Protein AF-A0A0G0K0X3-F1 (afdb_monomer)

Secondary structure (DSSP, 8-state):
--------------------PPPP-PPPPPPPPP----PPPPTHHHHHHHHHHHHHHHHHHHHHHHHHH---TTS--HHHHHHHHHHHHHHHHHHS---SS--SEEEEEEEEEE-TTEEE-SS-EEEPTT----EEEEEEEEEEETTTTEEEEEE--TT-B-----GGGTTS-GGG-BHHHHHHHHHHTT-SS-TTGGGTSPPPPHHIIIIIHHH-TTS-HHHHHHHHHS-S--------

pLDDT: mean 70.04, std 17.13, range [18.72, 94.44]

Mean predicted aligned error: 17.97 Å

Radius of gyration: 26.14 Å; Cα contacts (8 Å, |Δi|>4): 201; chains: 1; bounding box: 52×78×58 Å

Structure (mmCIF, N/CA/C/O backbone):
data_AF-A0A0G0K0X3-F1
#
_entry.id   AF-A0A0G0K0X3-F1
#
loop_
_atom_site.group_PDB
_atom_site.id
_atom_site.type_symbol
_atom_site.label_atom_id
_atom_site.label_alt_id
_atom_site.label_comp_id
_atom_site.label_asym_id
_atom_site.label_entity_id
_atom_site.label_seq_id
_atom_site.pdbx_PDB_ins_code
_atom_site.Cartn_x
_atom_site.Cartn_y
_atom_site.Cartn_z
_atom_site.occupancy
_atom_site.B_iso_or_equiv
_atom_site.auth_seq_id
_atom_site.auth_comp_id
_atom_site.auth_asym_id
_atom_site.auth_atom_id
_atom_site.pdbx_PDB_model_num
ATOM 1 N N . MET A 1 1 ? 2.284 -25.646 -7.005 1.00 25.08 1 MET A N 1
ATOM 2 C CA . MET A 1 1 ? 1.580 -25.356 -5.736 1.00 25.08 1 MET A CA 1
ATOM 3 C C . MET A 1 1 ? 2.473 -25.839 -4.603 1.00 25.08 1 MET A C 1
ATOM 5 O O . MET A 1 1 ? 2.665 -27.038 -4.475 1.00 25.08 1 MET A O 1
ATOM 9 N N . LEU A 1 2 ? 3.140 -24.932 -3.888 1.00 18.72 2 LEU A N 1
ATOM 10 C CA . LEU A 1 2 ? 4.179 -25.281 -2.912 1.00 18.72 2 LEU A CA 1
ATOM 11 C C . LEU A 1 2 ? 3.843 -24.555 -1.608 1.00 18.72 2 LEU A C 1
ATOM 13 O O . LEU A 1 2 ? 4.012 -23.345 -1.504 1.00 18.72 2 LEU A O 1
ATOM 17 N N . ILE A 1 3 ? 3.266 -25.292 -0.661 1.00 23.33 3 ILE A N 1
ATOM 18 C CA . ILE A 1 3 ? 2.872 -24.781 0.654 1.00 23.33 3 ILE A CA 1
ATOM 19 C C . ILE A 1 3 ? 4.049 -25.037 1.596 1.00 23.33 3 ILE A C 1
ATOM 21 O O . ILE A 1 3 ? 4.305 -26.178 1.978 1.00 23.33 3 ILE A O 1
ATOM 25 N N . LYS A 1 4 ? 4.787 -23.984 1.956 1.00 24.36 4 LYS A N 1
ATOM 26 C CA . LYS A 1 4 ? 5.770 -24.035 3.046 1.00 24.36 4 LYS A CA 1
ATOM 27 C C . LYS A 1 4 ? 5.053 -23.713 4.357 1.00 24.36 4 LYS A C 1
ATOM 29 O O . LYS A 1 4 ? 4.633 -22.585 4.577 1.00 24.36 4 LYS A O 1
ATOM 34 N N . ASN A 1 5 ? 4.920 -24.720 5.217 1.00 26.88 5 ASN A N 1
ATOM 35 C CA . ASN A 1 5 ? 4.507 -24.559 6.608 1.00 26.88 5 ASN A CA 1
ATOM 36 C C . ASN A 1 5 ? 5.717 -24.082 7.422 1.00 26.88 5 ASN A C 1
ATOM 38 O O . ASN A 1 5 ? 6.608 -24.878 7.718 1.00 26.88 5 ASN A O 1
ATOM 42 N N . LEU A 1 6 ? 5.755 -22.801 7.788 1.00 28.20 6 LEU A N 1
ATOM 43 C CA . LEU A 1 6 ? 6.678 -22.291 8.801 1.00 28.20 6 LEU A CA 1
ATOM 44 C C . LEU A 1 6 ? 5.898 -22.044 10.091 1.00 28.20 6 LEU A C 1
ATOM 46 O O . LEU A 1 6 ? 4.995 -21.216 10.162 1.00 28.20 6 LEU A O 1
ATOM 50 N N . ARG A 1 7 ? 6.234 -22.841 11.104 1.00 29.98 7 ARG A N 1
ATOM 51 C CA . ARG A 1 7 ? 5.650 -22.825 12.442 1.00 29.98 7 ARG A CA 1
ATOM 52 C C . ARG A 1 7 ? 6.584 -22.013 13.336 1.00 29.98 7 ARG A C 1
ATOM 54 O O . ARG A 1 7 ? 7.623 -22.522 13.740 1.00 29.98 7 ARG A O 1
ATOM 61 N N . LEU A 1 8 ? 6.223 -20.772 13.644 1.00 31.83 8 LEU A N 1
ATOM 62 C CA . LEU A 1 8 ? 6.906 -19.961 14.653 1.00 31.83 8 LEU A CA 1
ATOM 63 C C . LEU A 1 8 ? 5.912 -19.637 15.768 1.00 31.83 8 LEU A C 1
ATOM 65 O O . LEU A 1 8 ? 4.924 -18.943 15.554 1.00 31.83 8 LEU A O 1
ATOM 69 N N . GLN A 1 9 ? 6.161 -20.189 16.956 1.00 34.66 9 GLN A N 1
ATOM 70 C CA . GLN A 1 9 ? 5.466 -19.795 18.176 1.00 34.66 9 GLN A CA 1
ATOM 71 C C . GLN A 1 9 ? 6.171 -18.572 18.761 1.00 34.66 9 GLN A C 1
ATOM 73 O O . GLN A 1 9 ? 7.268 -18.704 19.302 1.00 34.66 9 GLN A O 1
ATOM 78 N N . SER A 1 10 ? 5.552 -17.393 18.683 1.00 34.91 10 SER A N 1
ATOM 79 C CA . SER A 1 10 ? 5.970 -16.247 19.490 1.00 34.91 10 SER A CA 1
ATOM 80 C C . SER A 1 10 ? 5.118 -16.189 20.760 1.00 34.91 10 SER A C 1
ATOM 82 O O . SER A 1 10 ? 3.900 -16.020 20.734 1.00 34.91 10 SER A O 1
ATOM 84 N N . LYS A 1 11 ? 5.769 -16.379 21.910 1.00 39.41 11 LYS A N 1
ATOM 85 C CA . LYS A 1 11 ? 5.203 -16.043 23.218 1.00 39.41 11 LYS A CA 1
ATOM 86 C C . LYS A 1 11 ? 5.210 -14.521 23.329 1.00 39.41 11 LYS A C 1
ATOM 88 O O . LYS A 1 11 ? 6.272 -13.937 23.519 1.00 39.41 11 LYS A O 1
ATOM 93 N N . MET A 1 12 ? 4.055 -13.878 23.190 1.00 35.53 12 MET A N 1
ATOM 94 C CA . MET A 1 12 ? 3.912 -12.475 23.571 1.00 35.53 12 MET A CA 1
ATOM 95 C C . MET A 1 12 ? 3.548 -12.393 25.050 1.00 35.53 12 MET A C 1
ATOM 97 O O . MET A 1 12 ? 2.509 -12.900 25.476 1.00 35.53 12 MET A O 1
ATOM 101 N N . ASN A 1 13 ? 4.438 -11.773 25.822 1.00 38.19 13 ASN A N 1
ATOM 102 C CA . ASN A 1 13 ? 4.202 -11.437 27.216 1.00 38.19 13 ASN A CA 1
ATOM 103 C C . ASN A 1 13 ? 3.054 -10.430 27.321 1.00 38.19 13 ASN A C 1
ATOM 105 O O . ASN A 1 13 ? 2.925 -9.497 26.529 1.00 38.19 13 ASN A O 1
ATOM 109 N N . LYS A 1 14 ? 2.202 -10.679 28.308 1.00 42.19 14 LYS A N 1
ATOM 110 C CA . LYS A 1 14 ? 1.022 -9.900 28.653 1.00 42.19 14 LYS A CA 1
ATOM 111 C C . LYS A 1 14 ? 1.488 -8.712 29.501 1.00 42.19 14 LYS A C 1
ATOM 113 O O . LYS A 1 14 ? 1.544 -8.830 30.717 1.00 42.19 14 LYS A O 1
ATOM 118 N N . GLU A 1 15 ? 1.898 -7.618 28.864 1.00 41.84 15 GLU A N 1
ATOM 119 C CA . GLU A 1 15 ? 2.126 -6.348 29.565 1.00 41.84 15 GLU A CA 1
ATOM 120 C C . GLU A 1 15 ? 0.794 -5.609 29.731 1.00 41.84 15 GLU A C 1
ATOM 122 O O . GLU A 1 15 ? 0.060 -5.376 28.765 1.00 41.84 15 GLU A O 1
ATOM 127 N N . GLU A 1 16 ? 0.466 -5.307 30.986 1.00 46.28 16 GLU A N 1
ATOM 128 C CA . GLU A 1 16 ? -0.667 -4.487 31.401 1.00 46.28 16 GLU A CA 1
ATOM 129 C C . GLU A 1 16 ? -0.494 -3.063 30.864 1.00 46.28 16 GLU A C 1
ATOM 131 O O . GLU A 1 16 ? 0.470 -2.372 31.177 1.00 46.28 16 GLU A O 1
ATOM 136 N N . SER A 1 17 ? -1.430 -2.621 30.026 1.00 44.88 17 SER A N 1
ATOM 137 C CA . SER A 1 17 ? -1.500 -1.231 29.586 1.00 44.88 17 SER A CA 1
ATOM 138 C C . SER A 1 17 ? -2.167 -0.386 30.670 1.00 44.88 17 SER A C 1
ATOM 140 O O . SER A 1 17 ? -3.359 -0.573 30.934 1.00 44.88 17 SER A O 1
ATOM 142 N N . GLU A 1 18 ? -1.423 0.546 31.260 1.00 51.28 18 GLU A N 1
ATOM 143 C CA . GLU A 1 18 ? -1.973 1.576 32.142 1.00 51.28 18 GLU A CA 1
ATOM 144 C C . GLU A 1 18 ? -2.969 2.493 31.398 1.00 51.28 18 GLU A C 1
ATOM 146 O O . GLU A 1 18 ? -2.839 2.714 30.185 1.00 51.28 18 GLU A O 1
ATOM 151 N N . PRO A 1 19 ? -3.998 3.012 32.094 1.00 48.81 19 PRO A N 1
ATOM 152 C CA . PRO A 1 19 ? -5.001 3.887 31.502 1.00 48.81 19 PRO A CA 1
ATOM 153 C C . PRO A 1 19 ? -4.402 5.240 31.087 1.00 48.81 19 PRO A C 1
ATOM 155 O O . PRO A 1 19 ? -3.730 5.916 31.856 1.00 48.81 19 PRO A O 1
ATOM 158 N N . PHE A 1 20 ? -4.686 5.634 29.847 1.00 47.59 20 PHE A N 1
ATOM 159 C CA . PHE A 1 20 ? -4.235 6.877 29.223 1.00 47.59 20 PHE A CA 1
ATOM 160 C C . PHE A 1 20 ? -5.016 8.078 29.786 1.00 47.59 20 PHE A C 1
ATOM 162 O O . PHE A 1 20 ? -6.225 8.181 29.564 1.00 47.59 20 PHE A O 1
ATOM 169 N N . GLU A 1 21 ? -4.344 8.989 30.494 1.00 45.56 21 GLU A N 1
ATOM 170 C CA . GLU A 1 21 ? -4.926 10.278 30.887 1.00 45.56 21 GLU A CA 1
ATOM 171 C C . GLU A 1 21 ? -5.057 11.208 29.663 1.00 45.56 21 GLU A C 1
ATOM 173 O O . GLU A 1 21 ? -4.105 11.362 28.891 1.00 45.56 21 GLU A O 1
ATOM 178 N N . PRO A 1 22 ? -6.222 11.843 29.440 1.00 50.19 22 PRO A N 1
ATOM 179 C CA . PRO A 1 22 ? -6.400 12.765 28.327 1.00 50.19 22 PRO A CA 1
ATOM 180 C C . PRO A 1 22 ? -5.635 14.072 28.574 1.00 50.19 22 PRO A C 1
ATOM 182 O O . PRO A 1 22 ? -5.866 14.776 29.555 1.00 50.19 22 PRO A O 1
ATOM 185 N N . ALA A 1 23 ? -4.750 14.421 27.639 1.00 44.53 23 ALA A N 1
ATOM 186 C CA . ALA A 1 23 ? -4.052 15.700 27.630 1.00 44.53 23 ALA A CA 1
ATOM 187 C C . ALA A 1 23 ? -5.047 16.874 27.539 1.00 44.53 23 ALA A C 1
ATOM 189 O O . ALA A 1 23 ? -5.899 16.911 26.646 1.00 44.53 23 ALA A O 1
ATOM 190 N N . MET A 1 24 ? -4.916 17.842 28.454 1.00 40.19 24 MET A N 1
ATOM 191 C CA . MET A 1 24 ? -5.658 19.105 28.418 1.00 40.19 24 MET A CA 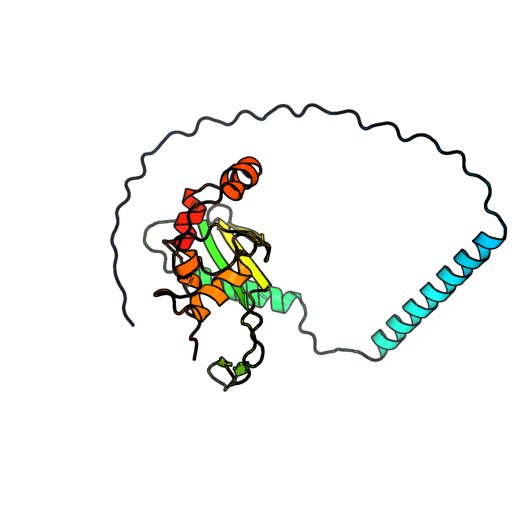1
ATOM 192 C C . MET A 1 24 ? -5.354 19.867 27.126 1.00 40.19 24 MET A C 1
ATOM 194 O O . MET A 1 24 ? -4.203 20.178 26.820 1.00 40.19 24 MET A O 1
ATOM 198 N N . ILE A 1 25 ? -6.410 20.205 26.391 1.00 38.41 25 ILE A N 1
ATOM 199 C CA . ILE A 1 25 ? -6.352 21.075 25.219 1.00 38.41 25 ILE A CA 1
ATOM 200 C C . ILE A 1 25 ? -6.343 22.520 25.727 1.00 38.41 25 ILE A C 1
ATOM 202 O O . ILE A 1 25 ? -7.349 23.011 26.230 1.00 38.41 25 ILE A O 1
ATOM 206 N N . SER A 1 26 ? -5.200 23.196 25.612 1.00 47.16 26 SER A N 1
ATOM 207 C CA . SER A 1 26 ? -5.098 24.641 25.824 1.00 47.16 26 SER A CA 1
ATOM 208 C C . SER A 1 26 ? -5.627 25.383 24.594 1.00 47.16 26 SER A C 1
ATOM 210 O O . SER A 1 26 ? -5.085 25.228 23.495 1.00 47.16 26 SER A O 1
ATOM 212 N N . GLU A 1 27 ? -6.668 26.193 24.770 1.00 48.38 27 GLU A N 1
ATOM 213 C CA . GLU A 1 27 ? -7.202 27.070 23.728 1.00 48.38 27 GLU A CA 1
ATOM 214 C C . GLU A 1 27 ? -6.187 28.180 23.406 1.00 48.38 27 GLU A C 1
ATOM 216 O O . GLU A 1 27 ? -5.828 28.984 24.266 1.00 48.38 27 GLU A O 1
ATOM 221 N N . PHE A 1 28 ? -5.708 28.226 22.161 1.00 53.34 28 PHE A N 1
ATOM 222 C CA . PHE A 1 28 ? -4.926 29.354 21.654 1.00 53.34 28 PHE A CA 1
ATOM 223 C C . PHE A 1 28 ? -5.875 30.401 21.052 1.00 53.34 28 PHE A C 1
ATOM 225 O O . PHE A 1 28 ? -6.694 30.043 20.200 1.00 53.34 28 PHE A O 1
ATOM 232 N N . PRO A 1 29 ? -5.775 31.687 21.436 1.00 57.69 29 PRO A N 1
ATOM 233 C CA . PRO A 1 29 ? -6.609 32.730 20.858 1.00 57.69 29 PRO A CA 1
ATOM 234 C C . PRO A 1 29 ? -6.235 32.968 19.391 1.00 57.69 29 PRO A C 1
ATOM 236 O O . PRO A 1 29 ? -5.062 33.104 19.037 1.00 57.69 29 PRO A O 1
ATOM 239 N N . LEU A 1 30 ? -7.255 33.012 18.533 1.00 54.75 30 LEU A N 1
ATOM 240 C CA . LEU A 1 30 ? -7.102 33.328 17.116 1.00 54.75 30 LEU A CA 1
ATOM 241 C C . LEU A 1 30 ? -6.724 34.809 16.936 1.00 54.75 30 LEU A C 1
ATOM 243 O O . LEU A 1 30 ? -7.297 35.665 17.611 1.00 54.75 30 LEU A O 1
ATOM 247 N N . PRO A 1 31 ? -5.795 35.129 16.020 1.00 57.47 31 PRO A N 1
ATOM 248 C CA . PRO A 1 31 ? -5.382 36.504 15.777 1.00 57.47 31 PRO A CA 1
ATOM 249 C C . PRO A 1 31 ? -6.514 37.325 15.147 1.00 57.47 31 PRO A C 1
ATOM 251 O O . PRO A 1 31 ? -7.189 36.879 14.215 1.00 57.47 31 PRO A O 1
ATOM 254 N N . GLU A 1 32 ? -6.694 38.548 15.643 1.00 63.31 32 GLU A N 1
ATOM 255 C CA . GLU A 1 32 ? -7.661 39.505 15.110 1.00 63.31 32 GLU A CA 1
ATOM 256 C C . GLU A 1 32 ? -7.268 39.943 13.693 1.00 63.31 32 GLU A C 1
ATOM 258 O O . GLU A 1 32 ? -6.152 40.400 13.435 1.00 63.31 32 GLU A O 1
ATOM 263 N N . ILE A 1 33 ? -8.208 39.803 12.758 1.00 61.91 33 ILE A N 1
ATOM 264 C CA . ILE A 1 33 ? -8.030 40.222 11.368 1.00 61.91 33 ILE A CA 1
ATOM 265 C C . ILE A 1 33 ? -8.274 41.737 11.290 1.00 61.91 33 ILE A C 1
ATOM 267 O O . ILE A 1 33 ? -9.366 42.191 11.646 1.00 61.91 33 ILE A O 1
ATOM 271 N N . PRO A 1 34 ? -7.311 42.540 10.800 1.00 60.25 34 PRO A N 1
ATOM 272 C CA . PRO A 1 34 ? -7.483 43.980 10.704 1.00 60.25 34 PRO A CA 1
ATOM 273 C C . PRO A 1 34 ? -8.578 44.348 9.696 1.00 60.25 34 PRO A C 1
ATOM 275 O O . PRO A 1 34 ? -8.646 43.840 8.575 1.00 60.25 34 PRO A O 1
ATOM 278 N N . ASN A 1 35 ? -9.443 45.266 10.121 1.00 58.19 35 ASN A N 1
ATOM 279 C CA . ASN A 1 35 ? -10.609 45.724 9.379 1.00 58.19 35 ASN A CA 1
ATOM 280 C C . ASN A 1 35 ? -10.181 46.679 8.249 1.00 58.19 35 ASN A C 1
ATOM 282 O O . ASN A 1 35 ? -9.953 47.873 8.459 1.00 58.19 35 ASN A O 1
ATOM 286 N N . GLU A 1 36 ? -10.017 46.137 7.041 1.00 62.53 36 GLU A N 1
ATOM 287 C CA . GLU A 1 36 ? -9.599 46.896 5.864 1.00 62.53 36 GLU A CA 1
ATOM 288 C C . GLU A 1 36 ? -10.775 47.708 5.282 1.00 62.53 36 GLU A C 1
ATOM 290 O O . GLU A 1 36 ? -11.749 47.179 4.736 1.00 62.53 36 GLU A O 1
ATOM 295 N N . ASN A 1 37 ? -10.676 49.035 5.402 1.00 61.56 37 ASN A N 1
ATOM 296 C CA . ASN A 1 37 ? -11.653 50.002 4.903 1.00 61.56 37 ASN A CA 1
ATOM 297 C C . ASN A 1 37 ? -11.905 49.846 3.388 1.00 61.56 37 ASN A C 1
ATOM 299 O O . ASN A 1 37 ? -11.056 50.161 2.547 1.00 61.56 37 ASN A O 1
ATOM 303 N N . ARG A 1 38 ? -13.121 49.410 3.026 1.00 51.78 38 ARG A N 1
ATOM 304 C CA . ARG A 1 38 ? -13.561 49.190 1.636 1.00 51.78 38 ARG A CA 1
ATOM 305 C C . ARG A 1 38 ? -13.617 50.498 0.837 1.00 51.78 38 ARG A C 1
ATOM 307 O O . ARG A 1 38 ? -14.571 51.269 0.934 1.00 51.78 38 ARG A O 1
ATOM 314 N N . LYS A 1 39 ? -12.638 50.710 -0.046 1.00 62.22 39 LYS A N 1
ATOM 315 C CA . LYS A 1 39 ? -12.700 51.736 -1.104 1.00 62.22 39 LYS A CA 1
ATOM 316 C C . LYS A 1 39 ? -13.787 51.381 -2.132 1.00 62.22 39 LYS A C 1
ATOM 318 O O . LYS A 1 39 ? -13.851 50.248 -2.614 1.00 62.22 39 LYS A O 1
ATOM 323 N N . LYS A 1 40 ? -14.635 52.357 -2.488 1.00 56.62 40 LYS A N 1
ATOM 324 C CA . LYS A 1 40 ? -15.725 52.198 -3.472 1.00 56.62 40 LYS A CA 1
ATOM 325 C C . LYS A 1 40 ? -15.163 51.776 -4.846 1.00 56.62 40 LYS A C 1
ATOM 327 O O . LYS A 1 40 ? -14.183 52.367 -5.302 1.00 56.62 40 LYS A O 1
ATOM 332 N N . PRO A 1 41 ? -15.748 50.764 -5.516 1.00 52.41 41 PRO A N 1
ATOM 333 C CA . PRO A 1 41 ? -15.202 50.220 -6.755 1.00 52.41 41 PRO A CA 1
ATOM 334 C C . PRO A 1 41 ? -15.339 51.209 -7.919 1.00 52.41 41 PRO A C 1
ATOM 336 O O . PRO A 1 41 ? -16.405 51.761 -8.176 1.00 52.41 41 PRO A O 1
ATOM 339 N N . THR A 1 42 ? -14.244 51.403 -8.652 1.00 63.75 42 THR A N 1
ATOM 340 C CA . THR A 1 42 ? -14.190 52.224 -9.864 1.00 63.75 42 THR A CA 1
ATOM 341 C C . THR A 1 42 ? -14.891 51.530 -11.040 1.00 63.75 42 THR A C 1
ATOM 343 O O . THR A 1 42 ? -14.914 50.303 -11.142 1.00 63.75 42 THR A O 1
ATOM 346 N N . ARG A 1 43 ? -15.452 52.325 -11.963 1.00 54.62 43 ARG A N 1
ATOM 347 C CA . ARG A 1 43 ? -16.340 51.916 -13.078 1.00 54.62 43 ARG A CA 1
ATOM 348 C C . ARG A 1 43 ? -15.792 50.782 -13.971 1.00 54.62 43 ARG A C 1
ATOM 350 O O . ARG A 1 43 ? -16.570 50.018 -14.530 1.00 54.62 43 ARG A O 1
ATOM 357 N N . LYS A 1 44 ? -14.465 50.588 -14.036 1.00 56.03 44 LYS A N 1
ATOM 358 C CA . LYS A 1 44 ? -13.818 49.461 -14.746 1.00 56.03 44 LYS A CA 1
ATOM 359 C C . LYS A 1 44 ? -14.040 48.089 -14.082 1.00 56.03 44 LYS A C 1
ATOM 361 O O . LYS A 1 44 ? -13.848 47.064 -14.729 1.00 56.03 44 LYS A O 1
ATOM 366 N N . ARG A 1 45 ? -14.464 48.039 -12.814 1.00 54.31 45 ARG A N 1
ATOM 367 C CA . ARG A 1 45 ? -14.707 46.786 -12.077 1.00 54.31 45 ARG A CA 1
ATOM 368 C C . ARG A 1 45 ? -16.086 46.179 -12.369 1.00 54.31 45 ARG A C 1
ATOM 370 O O . ARG A 1 45 ? -16.226 44.968 -12.265 1.00 54.31 45 ARG A O 1
ATOM 377 N N . GLN A 1 46 ? -17.068 46.975 -12.807 1.00 57.38 46 GLN A N 1
ATOM 378 C CA . GLN A 1 46 ? -18.417 46.478 -13.131 1.00 57.38 46 GLN A CA 1
ATOM 379 C C . GLN A 1 46 ? -18.455 45.600 -14.391 1.00 57.38 46 GLN A C 1
ATOM 381 O O . GLN A 1 46 ? -19.231 44.650 -14.442 1.00 57.38 46 GLN A O 1
ATOM 386 N N . TRP A 1 47 ? -17.578 45.845 -15.370 1.00 60.72 47 TRP A N 1
ATOM 387 C CA . TRP A 1 47 ? -17.528 45.041 -16.600 1.00 60.72 47 TRP A CA 1
ATOM 388 C C . TRP A 1 47 ? -17.062 43.599 -16.342 1.00 60.72 47 TRP A C 1
ATOM 390 O O . TRP A 1 47 ? -17.564 42.663 -16.955 1.00 60.72 47 TRP A O 1
ATOM 400 N N . LYS A 1 48 ? -16.172 43.397 -15.359 1.00 63.28 48 LYS A N 1
ATOM 401 C CA . LYS A 1 48 ? -15.722 42.057 -14.945 1.00 63.28 48 LYS A CA 1
ATOM 402 C C . LYS A 1 48 ? -16.829 41.240 -14.275 1.00 63.28 48 LYS A C 1
ATOM 404 O O . LYS A 1 48 ? -16.863 40.028 -14.454 1.00 63.28 48 LYS A O 1
ATOM 409 N N . TYR A 1 49 ? -17.738 41.890 -13.545 1.00 68.69 49 TYR A N 1
ATOM 410 C CA . TYR A 1 49 ? -18.879 41.200 -12.938 1.00 68.69 49 TYR A CA 1
ATOM 411 C C . TYR A 1 49 ? -19.856 40.710 -14.002 1.00 68.69 49 TYR A C 1
ATOM 413 O O . TYR A 1 49 ? -20.182 39.530 -14.007 1.00 68.69 49 TYR A O 1
ATOM 421 N N . TRP A 1 50 ? -20.227 41.567 -14.955 1.00 72.62 50 TRP A N 1
ATOM 422 C CA . TRP A 1 50 ? -21.132 41.184 -16.040 1.00 72.62 50 TRP A CA 1
ATOM 423 C C . TRP A 1 50 ? -20.559 40.079 -16.936 1.00 72.62 50 TRP A C 1
ATOM 425 O O . TRP A 1 50 ? -21.282 39.150 -17.290 1.00 72.62 50 TRP A O 1
ATOM 435 N N . PHE A 1 51 ? -19.257 40.117 -17.245 1.00 78.69 51 PHE A N 1
ATOM 436 C CA . PHE A 1 51 ? -18.620 39.055 -18.029 1.00 78.69 51 PHE A CA 1
ATOM 437 C C . PHE A 1 51 ? -18.610 37.713 -17.281 1.00 78.69 51 PHE A C 1
ATOM 439 O O . PHE A 1 51 ? -18.888 36.676 -17.875 1.00 78.69 51 PHE A O 1
ATOM 446 N N . GLY A 1 52 ? -18.366 37.731 -15.965 1.00 81.31 52 GLY A N 1
ATOM 447 C CA . GLY A 1 52 ? -18.434 36.531 -15.130 1.00 81.31 52 GLY A CA 1
ATOM 448 C C . GLY A 1 52 ? -19.839 35.930 -15.062 1.00 81.31 52 GLY A C 1
ATOM 449 O O . GLY A 1 52 ? -19.987 34.714 -15.161 1.00 81.31 52 GLY A O 1
ATOM 450 N N . THR A 1 53 ? -20.881 36.763 -14.954 1.00 81.81 53 THR A N 1
ATOM 451 C CA . THR A 1 53 ? -22.270 36.279 -14.902 1.00 81.81 53 THR A CA 1
ATOM 452 C C . THR A 1 53 ? -22.701 35.656 -16.229 1.00 81.81 53 THR A C 1
ATOM 454 O O . THR A 1 53 ? -23.260 34.561 -16.232 1.00 81.81 53 THR A O 1
ATOM 457 N N . PHE A 1 54 ? -22.387 36.294 -17.362 1.00 86.06 54 PHE A N 1
ATOM 458 C CA . PHE A 1 54 ? -22.714 35.739 -18.679 1.00 86.06 54 PHE A CA 1
ATOM 459 C C . PHE A 1 54 ? -21.928 34.465 -18.996 1.00 86.06 54 PHE A C 1
ATOM 461 O O . PHE A 1 54 ? -22.505 33.512 -19.518 1.00 86.06 54 PHE A O 1
ATOM 468 N N . PHE A 1 55 ? -20.645 34.407 -18.631 1.00 86.31 55 PHE A N 1
ATOM 469 C CA . PHE A 1 55 ? -19.841 33.201 -18.823 1.00 86.31 55 PHE A CA 1
ATOM 470 C C . PHE A 1 55 ? -20.357 32.036 -17.965 1.00 86.31 55 PHE A C 1
ATOM 472 O O . PHE A 1 55 ? -20.464 30.915 -18.453 1.00 86.31 55 PHE A O 1
ATOM 479 N N . GLY A 1 56 ? -20.772 32.306 -16.722 1.00 88.06 56 GLY A N 1
ATOM 480 C CA . GLY A 1 56 ? -21.392 31.304 -15.853 1.00 88.06 56 GLY A CA 1
ATOM 481 C C . GLY A 1 56 ? -22.687 30.727 -16.433 1.00 88.06 56 GLY A C 1
ATOM 482 O O . GLY A 1 56 ? -22.849 29.509 -16.475 1.00 88.06 56 GLY A O 1
ATOM 483 N N . ILE A 1 57 ? -23.578 31.580 -16.950 1.00 90.12 57 ILE A N 1
ATOM 484 C CA . ILE A 1 57 ? -24.832 31.137 -17.585 1.00 90.12 57 ILE A CA 1
ATOM 485 C C . ILE A 1 57 ? -24.546 30.308 -18.846 1.00 90.12 57 ILE A C 1
ATOM 487 O O . ILE A 1 57 ? -25.187 29.281 -19.062 1.00 90.12 57 ILE A O 1
ATOM 491 N N . PHE A 1 58 ? -23.556 30.706 -19.650 1.00 90.69 58 PHE A N 1
ATOM 492 C CA . PHE A 1 58 ? -23.164 29.972 -20.854 1.00 90.69 58 PHE A CA 1
ATOM 493 C C . PHE A 1 58 ? -22.626 28.568 -20.535 1.00 90.69 58 PHE A C 1
ATOM 495 O O . PHE A 1 58 ? -23.016 27.600 -21.184 1.00 90.69 58 PHE A O 1
ATOM 502 N N . ILE A 1 59 ? -21.800 28.429 -19.492 1.00 86.44 59 ILE A N 1
ATOM 503 C CA . ILE A 1 59 ? -21.311 27.118 -19.040 1.00 86.44 59 ILE A CA 1
ATOM 504 C C . ILE A 1 59 ? -22.464 26.233 -18.544 1.00 86.44 59 ILE A C 1
ATOM 506 O O . ILE A 1 59 ? -22.533 25.064 -18.919 1.00 86.44 59 ILE A O 1
ATOM 510 N N . ILE A 1 60 ? -23.399 26.778 -17.759 1.00 87.69 60 ILE A N 1
ATOM 511 C CA . ILE A 1 60 ? -24.571 26.023 -17.281 1.00 87.69 60 ILE A CA 1
ATOM 512 C C . ILE A 1 60 ? -25.434 25.548 -18.459 1.00 87.69 60 ILE A C 1
ATOM 514 O O . ILE A 1 60 ? -25.870 24.398 -18.470 1.00 87.69 60 ILE A O 1
ATOM 518 N N . ALA A 1 61 ? -25.637 26.391 -19.476 1.00 90.81 61 ALA A N 1
ATOM 519 C CA . ALA A 1 61 ? -26.380 26.023 -20.678 1.00 90.81 61 ALA A CA 1
ATOM 520 C C . ALA A 1 61 ? -25.684 24.908 -21.479 1.00 90.81 61 ALA A C 1
ATOM 522 O O . ALA A 1 61 ? -26.356 23.990 -21.943 1.00 90.81 61 ALA A O 1
ATOM 523 N N . ILE A 1 62 ? -24.350 24.936 -21.586 1.00 90.19 62 ILE A N 1
ATOM 524 C CA . ILE A 1 62 ? -23.570 23.847 -22.193 1.00 90.19 62 ILE A CA 1
ATOM 525 C C . ILE A 1 62 ? -23.760 22.551 -21.403 1.00 90.19 62 ILE A C 1
ATOM 527 O O . ILE A 1 62 ? -24.102 21.532 -21.993 1.00 90.19 62 ILE 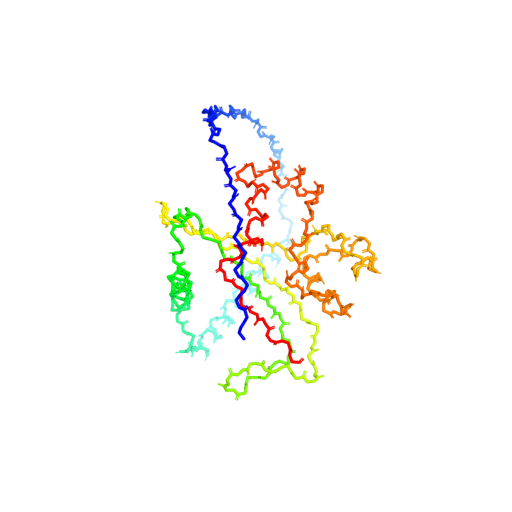A O 1
ATOM 531 N N . PHE A 1 63 ? -23.603 22.568 -20.078 1.00 81.94 63 PHE A N 1
ATOM 532 C CA . PHE A 1 63 ? -23.793 21.360 -19.269 1.00 81.94 63 PHE A CA 1
ATOM 533 C C . PHE A 1 63 ? -25.225 20.822 -19.340 1.00 81.94 63 PHE A C 1
ATOM 535 O O . PHE A 1 63 ? -25.403 19.610 -19.398 1.00 81.94 63 PHE A O 1
ATOM 542 N N . ALA A 1 64 ? -26.238 21.688 -19.401 1.00 84.69 64 ALA A N 1
ATOM 543 C CA . ALA A 1 64 ? -27.624 21.267 -19.597 1.00 84.69 64 ALA A CA 1
ATOM 544 C C . ALA A 1 64 ? -27.848 20.658 -20.994 1.00 84.69 64 ALA A C 1
ATOM 546 O O . ALA A 1 64 ? -28.501 19.624 -21.116 1.00 84.69 64 ALA A O 1
ATOM 547 N N . TYR A 1 65 ? -27.266 21.255 -22.038 1.00 88.69 65 TYR A N 1
ATOM 548 C CA . TYR A 1 65 ? -27.346 20.756 -23.412 1.00 88.69 65 TYR A CA 1
ATOM 549 C C . TYR A 1 65 ? -26.667 19.387 -23.562 1.00 88.69 65 TYR A C 1
ATOM 551 O O . TYR A 1 65 ? -27.265 18.447 -24.083 1.00 88.69 65 TYR A O 1
ATOM 559 N N . PHE A 1 66 ? -25.454 19.236 -23.027 1.00 76.56 66 PHE A N 1
ATOM 560 C CA . PHE A 1 66 ? -24.754 17.953 -22.999 1.00 76.56 66 PHE A CA 1
ATOM 561 C C . PHE A 1 66 ? -25.467 16.942 -22.086 1.00 76.56 66 PHE A C 1
ATOM 563 O O . PHE A 1 66 ? -25.620 15.789 -22.467 1.00 76.56 66 PHE A O 1
ATOM 570 N N . GLY A 1 67 ? -26.007 17.357 -20.939 1.00 73.69 67 GLY A N 1
ATOM 571 C CA . GLY A 1 67 ? -26.796 16.486 -20.063 1.00 73.69 67 GLY A CA 1
ATOM 572 C C . GLY A 1 67 ? -28.070 15.937 -20.718 1.00 73.69 67 GLY A C 1
ATOM 573 O O . GLY A 1 67 ? -28.469 14.816 -20.418 1.00 73.69 67 GLY A O 1
ATOM 574 N N . MET A 1 68 ? -28.688 16.678 -21.648 1.00 73.12 68 MET A N 1
ATOM 575 C CA . MET A 1 68 ? -29.831 16.179 -22.426 1.00 73.12 68 MET A CA 1
ATOM 576 C C . MET A 1 68 ? -29.427 15.247 -23.574 1.00 73.12 68 MET A C 1
ATOM 578 O O . MET A 1 68 ? -30.153 14.297 -23.860 1.00 73.12 68 MET A O 1
ATOM 582 N N . ILE A 1 69 ? -28.295 15.502 -24.237 1.00 75.69 69 ILE A N 1
ATOM 583 C CA . ILE A 1 69 ? -27.814 14.662 -25.350 1.00 75.69 69 ILE A CA 1
ATOM 584 C C . ILE A 1 69 ? -27.267 13.331 -24.836 1.00 75.69 69 ILE A C 1
ATOM 586 O O . ILE A 1 69 ? -27.466 12.288 -25.456 1.00 75.69 69 ILE A O 1
ATOM 590 N N . TYR A 1 70 ? -26.617 13.352 -23.678 1.00 60.88 70 TYR A N 1
ATOM 591 C CA . TYR A 1 70 ? -26.061 12.171 -23.045 1.00 60.88 70 TYR A CA 1
ATOM 592 C C . TYR A 1 70 ? -27.022 11.656 -21.969 1.00 60.88 70 TYR A C 1
ATOM 594 O O . TYR A 1 70 ? -26.713 11.673 -20.779 1.00 60.88 70 TYR A O 1
ATOM 602 N N . LYS A 1 71 ? -28.181 11.127 -22.388 1.00 48.41 71 LYS A N 1
ATOM 603 C CA . LYS A 1 71 ? -28.867 10.097 -21.593 1.00 48.41 71 LYS A CA 1
ATOM 604 C C . LYS A 1 71 ? -27.976 8.857 -21.581 1.00 48.41 71 LYS A C 1
ATOM 606 O O . LYS A 1 71 ? -28.070 7.981 -22.436 1.00 48.41 71 LYS A O 1
ATOM 611 N N . VAL A 1 72 ? -27.021 8.834 -20.657 1.00 52.62 72 VAL A N 1
ATOM 612 C CA . VAL A 1 72 ? -26.164 7.672 -20.437 1.00 52.62 72 VAL A CA 1
ATOM 613 C C . VAL A 1 72 ? -26.958 6.671 -19.605 1.00 52.62 72 VAL A C 1
ATOM 615 O O . VAL A 1 72 ? -26.760 6.545 -18.402 1.00 52.62 72 VAL A O 1
ATOM 618 N N . ASP A 1 73 ? -27.859 5.942 -20.258 1.00 49.69 73 ASP A N 1
ATOM 619 C CA . ASP A 1 73 ? -28.709 4.920 -19.628 1.00 49.69 73 ASP A CA 1
ATOM 620 C C . ASP A 1 73 ? -27.925 3.655 -19.191 1.00 49.69 73 ASP A C 1
ATOM 622 O O . ASP A 1 73 ? -28.523 2.652 -18.818 1.00 49.69 73 ASP A O 1
ATOM 626 N N . ASN A 1 74 ? -26.583 3.680 -19.205 1.00 51.56 74 ASN A N 1
ATOM 627 C CA . ASN A 1 74 ? -25.735 2.495 -19.005 1.00 51.56 74 ASN A CA 1
ATOM 628 C C . ASN A 1 74 ? -24.597 2.646 -17.979 1.00 51.56 74 ASN A C 1
ATOM 630 O O . ASN A 1 74 ? -23.762 1.747 -17.871 1.00 51.56 74 ASN A O 1
ATOM 634 N N . VAL A 1 75 ? -24.537 3.725 -17.192 1.00 50.50 75 VAL A N 1
ATOM 635 C CA . VAL A 1 75 ? -23.634 3.727 -16.026 1.00 50.50 75 VAL A CA 1
ATOM 636 C C . VAL A 1 75 ? -24.342 2.968 -14.915 1.00 50.50 75 VAL A C 1
ATOM 638 O O . VAL A 1 75 ? -25.337 3.443 -14.369 1.00 50.50 75 VAL A O 1
ATOM 641 N N . ALA A 1 76 ? -23.850 1.764 -14.608 1.00 47.69 76 ALA A N 1
ATOM 642 C CA . ALA A 1 76 ? -24.298 1.021 -13.437 1.00 47.69 76 ALA A CA 1
ATOM 643 C C . ALA A 1 76 ? -24.299 1.975 -12.226 1.00 47.69 76 ALA A C 1
ATOM 645 O O . ALA A 1 76 ? -23.305 2.685 -12.041 1.00 47.69 76 ALA A O 1
ATOM 646 N N . PRO A 1 77 ? -25.384 2.027 -11.428 1.00 59.19 77 PRO A N 1
ATOM 647 C CA . PRO A 1 77 ? -25.464 2.926 -10.282 1.00 59.19 77 PRO A CA 1
ATOM 648 C C . PRO A 1 77 ? -24.196 2.772 -9.443 1.00 59.19 77 PRO A C 1
ATOM 650 O O . PRO A 1 77 ? -23.770 1.636 -9.215 1.00 59.19 77 PRO A O 1
ATOM 653 N N . GLN A 1 78 ? -23.574 3.874 -9.008 1.00 49.81 78 GLN A N 1
ATOM 654 C CA . GLN A 1 78 ? -22.342 3.813 -8.201 1.00 49.81 78 GLN A CA 1
ATOM 655 C C . GLN A 1 78 ? -22.497 2.872 -6.993 1.00 49.81 78 GLN A C 1
ATOM 657 O O . GLN A 1 78 ? -21.564 2.158 -6.628 1.00 49.81 78 GLN A O 1
ATOM 662 N N . ASP A 1 79 ? -23.716 2.777 -6.472 1.00 53.78 79 ASP A N 1
ATOM 663 C CA . ASP A 1 79 ? -24.135 1.884 -5.396 1.00 53.78 79 ASP A CA 1
ATOM 664 C C . ASP A 1 79 ? -23.889 0.401 -5.722 1.00 53.78 79 ASP A C 1
ATOM 666 O O . ASP A 1 79 ? -23.474 -0.370 -4.861 1.00 53.78 79 ASP A O 1
ATOM 670 N N . LYS A 1 80 ? -24.064 -0.003 -6.987 1.00 54.28 80 LYS A N 1
ATOM 671 C CA . LYS A 1 80 ? -23.889 -1.387 -7.449 1.00 54.28 80 LYS A CA 1
ATOM 672 C C . LYS A 1 80 ? -22.410 -1.771 -7.547 1.00 54.28 80 LYS A C 1
ATOM 674 O O . LYS A 1 80 ? -22.052 -2.897 -7.220 1.00 54.28 80 LYS A O 1
ATOM 679 N N . LEU A 1 81 ? -21.540 -0.837 -7.942 1.00 47.97 81 LEU A N 1
ATOM 680 C CA . LEU A 1 81 ? -20.083 -1.038 -7.933 1.00 4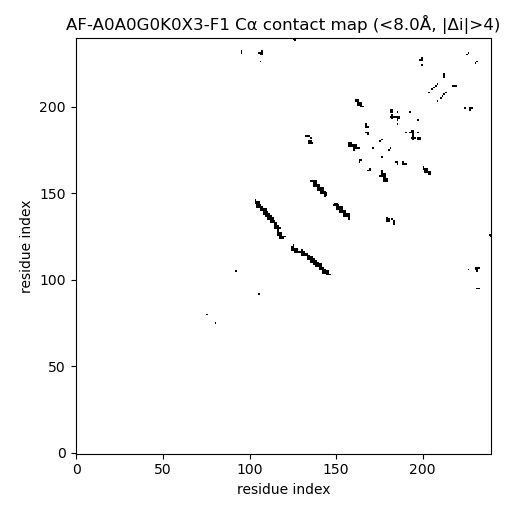7.97 81 LEU A CA 1
ATOM 681 C C . LEU A 1 81 ? -19.530 -1.085 -6.504 1.00 47.97 81 LEU A C 1
ATOM 683 O O . LEU A 1 81 ? -18.722 -1.959 -6.193 1.00 47.97 81 LEU A O 1
ATOM 687 N N . ALA A 1 82 ? -20.005 -0.200 -5.624 1.00 54.75 82 ALA A N 1
ATOM 688 C CA . ALA A 1 82 ? -19.656 -0.228 -4.206 1.00 54.75 82 ALA A CA 1
ATOM 689 C C . ALA A 1 82 ? -20.119 -1.532 -3.535 1.00 54.75 82 ALA A C 1
ATOM 691 O O . ALA A 1 82 ? -19.371 -2.119 -2.752 1.00 54.75 82 ALA A O 1
ATOM 692 N N . GLN A 1 83 ? -21.307 -2.029 -3.893 1.00 62.69 83 GLN A N 1
ATOM 693 C CA . GLN A 1 83 ? -21.823 -3.306 -3.410 1.00 62.69 83 GLN A CA 1
ATOM 694 C C . GLN A 1 83 ? -20.985 -4.493 -3.908 1.00 62.69 83 GLN A C 1
ATOM 696 O O . GLN A 1 83 ? -20.594 -5.323 -3.095 1.00 62.69 83 GLN A O 1
ATOM 701 N N . ILE A 1 84 ? -20.628 -4.550 -5.197 1.00 60.97 84 ILE A N 1
ATOM 702 C CA . ILE A 1 84 ? -19.778 -5.623 -5.753 1.00 60.97 84 ILE A CA 1
ATOM 703 C C . ILE A 1 84 ? -18.377 -5.613 -5.123 1.00 60.97 84 ILE A C 1
ATOM 705 O O . ILE A 1 84 ? -17.825 -6.675 -4.816 1.00 60.97 84 ILE A O 1
ATOM 709 N N . ALA A 1 85 ? -17.804 -4.428 -4.896 1.00 58.88 85 ALA A N 1
ATOM 710 C CA . ALA A 1 85 ? -16.523 -4.286 -4.209 1.00 58.88 85 ALA A CA 1
ATOM 711 C C . ALA A 1 85 ? -16.627 -4.736 -2.743 1.00 58.88 85 ALA A C 1
ATOM 713 O O . ALA A 1 85 ? -15.792 -5.511 -2.279 1.00 58.88 85 ALA A O 1
ATOM 714 N N . GLY A 1 86 ? -17.681 -4.320 -2.035 1.00 63.12 86 GLY A N 1
ATOM 715 C CA . GLY A 1 86 ? -17.960 -4.746 -0.664 1.00 63.12 86 GLY A CA 1
ATOM 716 C C . GLY A 1 86 ? -18.161 -6.258 -0.548 1.00 63.12 86 GLY A C 1
ATOM 717 O O . GLY A 1 86 ? -17.554 -6.893 0.311 1.00 63.12 86 GLY A O 1
ATOM 718 N N . GLU A 1 87 ? -18.936 -6.859 -1.449 1.00 69.38 87 GLU A N 1
ATOM 719 C CA . GLU A 1 87 ? -19.169 -8.304 -1.504 1.00 69.38 87 GLU A CA 1
ATOM 720 C C . GLU A 1 87 ? -17.888 -9.072 -1.841 1.00 69.38 87 GLU A C 1
ATOM 722 O O . GLU A 1 87 ? -17.602 -10.077 -1.192 1.00 69.38 87 GLU A O 1
ATOM 727 N N . SER A 1 88 ? -17.065 -8.588 -2.778 1.00 62.09 88 SER A N 1
ATOM 728 C CA . SER A 1 88 ? -15.760 -9.194 -3.079 1.00 62.09 88 SER A CA 1
ATOM 729 C C . SER A 1 88 ? -14.807 -9.130 -1.890 1.00 62.09 88 SER A C 1
ATOM 731 O O . SER A 1 88 ? -14.161 -10.129 -1.571 1.00 62.09 88 SER A O 1
ATOM 733 N N . VAL A 1 89 ? -14.748 -7.998 -1.185 1.00 60.09 89 VAL A N 1
ATOM 734 C CA . VAL A 1 89 ? -13.920 -7.844 0.019 1.00 60.09 89 VAL A CA 1
ATOM 735 C C . VAL A 1 89 ? -14.420 -8.754 1.140 1.00 60.09 89 VAL A C 1
ATOM 737 O O . VAL A 1 89 ? -13.612 -9.441 1.759 1.00 60.09 89 VAL A O 1
ATOM 740 N N . MET A 1 90 ? -15.733 -8.837 1.367 1.00 62.44 90 MET A N 1
ATOM 741 C CA . MET A 1 90 ? -16.320 -9.693 2.404 1.00 62.44 90 MET A CA 1
ATOM 742 C C . MET A 1 90 ? -16.163 -11.179 2.088 1.00 62.44 90 MET A C 1
ATOM 744 O O . MET A 1 90 ? -15.805 -11.962 2.965 1.00 62.44 90 MET A O 1
ATOM 748 N N . LYS A 1 91 ? -16.357 -11.577 0.830 1.00 66.44 91 LYS A N 1
ATOM 749 C CA . LYS A 1 91 ? -16.134 -12.952 0.372 1.00 66.44 91 LYS A CA 1
ATOM 750 C C . LYS A 1 91 ? -14.659 -13.323 0.475 1.00 66.44 91 LYS A C 1
ATOM 752 O O . LYS A 1 91 ? -14.332 -14.420 0.910 1.00 66.44 91 LYS A O 1
ATOM 757 N N . THR A 1 92 ? -13.762 -12.383 0.179 1.00 60.56 92 THR A N 1
ATOM 758 C CA . THR A 1 92 ? -12.326 -12.558 0.413 1.00 60.56 92 THR A CA 1
ATOM 759 C C . THR A 1 92 ? -12.036 -12.693 1.904 1.00 60.56 92 THR A C 1
ATOM 761 O O . THR A 1 92 ? -11.363 -13.641 2.283 1.00 60.56 92 THR A O 1
ATOM 764 N N . ALA A 1 93 ? -12.613 -11.847 2.762 1.00 57.31 93 ALA A N 1
ATOM 765 C CA . ALA A 1 93 ? -12.472 -11.925 4.217 1.00 57.31 93 ALA A CA 1
ATOM 766 C C . ALA A 1 93 ? -13.021 -13.234 4.817 1.00 57.31 93 ALA A C 1
ATOM 768 O O . ALA A 1 93 ? -12.507 -13.689 5.836 1.00 57.31 93 ALA A O 1
ATOM 769 N N . GLN A 1 94 ? -14.026 -13.851 4.186 1.00 59.31 94 GLN A N 1
ATOM 770 C CA . GLN A 1 94 ? -14.547 -15.178 4.540 1.00 59.31 94 GLN A CA 1
ATOM 771 C C . GLN A 1 94 ? -13.659 -16.324 4.024 1.00 59.31 94 GLN A C 1
ATOM 773 O O . GLN A 1 94 ? -13.529 -17.342 4.697 1.00 59.31 94 GLN A O 1
ATOM 778 N N . LEU A 1 95 ? -13.033 -16.164 2.851 1.00 55.16 95 LEU A N 1
ATOM 779 C CA . LEU A 1 95 ? -12.088 -17.129 2.264 1.00 55.16 95 LEU A CA 1
ATOM 780 C C . LEU A 1 95 ? -10.727 -17.140 2.964 1.00 55.16 95 LEU A C 1
ATOM 782 O O . LEU A 1 95 ? -9.960 -18.093 2.811 1.00 55.16 95 LEU A O 1
ATOM 786 N N . VAL A 1 96 ? -10.429 -16.104 3.750 1.00 57.56 96 VAL A N 1
ATOM 787 C CA . VAL A 1 96 ? -9.366 -16.139 4.751 1.00 57.56 96 VAL A CA 1
ATOM 788 C C . VAL A 1 96 ? -9.770 -17.148 5.813 1.00 57.56 96 VAL A C 1
ATOM 790 O O . VAL A 1 96 ? -10.418 -16.828 6.809 1.00 57.56 96 VAL A O 1
ATOM 793 N N . ASN A 1 97 ? -9.399 -18.394 5.538 1.00 47.06 97 ASN A N 1
ATOM 794 C CA . ASN A 1 97 ? -9.636 -19.545 6.380 1.00 47.06 97 ASN A CA 1
ATOM 795 C C . ASN A 1 97 ? -9.201 -19.182 7.809 1.00 47.06 97 ASN A C 1
ATOM 797 O O . ASN A 1 97 ? -8.022 -18.856 8.004 1.00 47.06 97 ASN A O 1
ATOM 801 N N . PRO A 1 98 ? -10.115 -19.153 8.795 1.00 50.62 98 PRO A N 1
ATOM 802 C CA . PRO A 1 98 ? -9.752 -18.850 10.163 1.00 50.62 98 PRO A CA 1
ATOM 803 C C . PRO A 1 98 ? -8.883 -20.001 10.670 1.00 50.62 98 PRO A C 1
ATOM 805 O O . PRO A 1 98 ? -9.359 -21.004 11.196 1.00 50.62 98 PRO A O 1
ATOM 808 N N . SER A 1 99 ? -7.570 -19.852 10.499 1.00 48.00 99 SER A N 1
ATOM 809 C CA . SER A 1 99 ? -6.606 -20.443 11.414 1.00 48.00 99 SER A CA 1
ATOM 810 C C . SER A 1 99 ? -7.111 -20.175 12.834 1.00 48.00 99 SER A C 1
ATOM 812 O O . SER A 1 99 ? -7.619 -19.088 13.106 1.00 48.00 99 SER A O 1
ATOM 814 N N . LYS A 1 100 ? -6.999 -21.164 13.727 1.00 55.75 100 LYS A N 1
ATOM 815 C CA . LYS A 1 100 ? -7.519 -21.137 15.109 1.00 55.75 100 LYS A CA 1
ATOM 816 C C . LYS A 1 100 ? -7.058 -19.936 15.955 1.00 55.75 100 LYS A C 1
ATOM 818 O O . LYS A 1 100 ? -7.566 -19.762 17.057 1.00 55.75 100 LYS A O 1
ATOM 823 N N . ASP A 1 101 ? -6.144 -19.113 15.450 1.00 59.12 101 ASP A N 1
ATOM 824 C CA . ASP A 1 101 ? -5.832 -17.810 16.019 1.00 59.12 101 ASP A CA 1
ATOM 825 C C . ASP A 1 101 ? -6.872 -16.772 15.589 1.00 59.12 101 ASP A C 1
ATOM 827 O O . ASP A 1 101 ? -6.874 -16.250 14.471 1.00 59.12 101 ASP A O 1
ATOM 831 N N . GLU A 1 102 ? -7.755 -16.458 16.530 1.00 72.94 102 GLU A N 1
ATOM 832 C CA . GLU A 1 102 ? -8.813 -15.455 16.466 1.00 72.94 102 GLU A CA 1
ATOM 833 C C . GLU A 1 102 ? -8.224 -14.027 16.398 1.00 72.94 102 GLU A C 1
ATOM 835 O O . GLU A 1 102 ? -8.374 -13.201 17.298 1.00 72.94 102 GLU A O 1
ATOM 840 N N . LYS A 1 103 ? -7.475 -13.716 15.331 1.00 78.56 103 LYS A N 1
ATOM 841 C CA . LYS A 1 103 ? -6.867 -12.394 15.143 1.00 78.56 103 LYS A CA 1
ATOM 842 C C . LYS A 1 103 ? -7.976 -11.346 15.033 1.00 78.56 103 LYS A C 1
ATOM 844 O O . LYS A 1 103 ? -8.828 -11.409 14.146 1.00 78.56 103 LYS A O 1
ATOM 849 N N . ARG A 1 104 ? -7.942 -10.364 15.941 1.00 86.62 104 ARG A N 1
ATOM 850 C CA . ARG A 1 104 ? -8.913 -9.260 16.027 1.00 86.62 104 ARG A CA 1
ATOM 851 C C . ARG A 1 104 ? -8.996 -8.435 14.740 1.00 86.62 104 ARG A C 1
ATOM 853 O O . ARG A 1 104 ? -10.081 -7.996 14.370 1.00 86.62 104 ARG A O 1
ATOM 860 N N . TYR A 1 105 ? -7.862 -8.228 14.078 1.00 85.94 105 TYR A N 1
ATOM 861 C CA . TYR A 1 105 ? -7.762 -7.406 12.879 1.00 85.94 105 TYR A CA 1
ATOM 862 C C . TYR A 1 105 ? -7.444 -8.254 11.653 1.00 85.94 105 TYR A C 1
ATOM 864 O O . TYR A 1 105 ? -6.607 -9.155 11.705 1.00 85.94 105 TYR A O 1
ATOM 872 N N . VAL A 1 106 ? -8.093 -7.918 10.543 1.00 87.75 106 VAL A N 1
ATOM 873 C CA . VAL A 1 106 ? -7.807 -8.440 9.207 1.00 87.75 106 VAL A CA 1
ATOM 874 C C . VAL A 1 106 ? -7.354 -7.262 8.356 1.00 87.75 106 VAL A C 1
ATOM 876 O O . VAL A 1 106 ? -8.081 -6.281 8.240 1.00 87.75 106 VAL A O 1
ATOM 879 N N . SER A 1 107 ? -6.160 -7.333 7.777 1.00 87.81 107 SER A N 1
ATOM 880 C CA . SER A 1 107 ? -5.640 -6.312 6.867 1.00 87.81 107 SER A CA 1
ATOM 881 C C . SER A 1 107 ? -5.550 -6.844 5.441 1.00 87.81 107 SER A C 1
ATOM 883 O O . SER A 1 107 ? -5.058 -7.953 5.230 1.00 87.81 107 SER A O 1
ATOM 885 N N . ALA A 1 108 ? -5.941 -6.035 4.466 1.00 85.69 108 ALA A N 1
ATOM 886 C CA . ALA A 1 108 ? -5.702 -6.273 3.048 1.00 85.69 108 ALA A CA 1
ATOM 887 C C . ALA A 1 108 ? -4.985 -5.061 2.443 1.00 85.69 108 ALA A C 1
ATOM 889 O O . ALA A 1 108 ? -5.297 -3.924 2.793 1.00 85.69 108 ALA A O 1
ATOM 890 N N . LEU A 1 109 ? -4.031 -5.293 1.544 1.00 85.94 109 LEU A N 1
ATOM 891 C CA . LEU A 1 109 ? -3.381 -4.239 0.768 1.00 85.94 109 LEU A CA 1
ATOM 892 C C . LEU A 1 109 ? -3.896 -4.309 -0.670 1.00 85.94 109 LEU A C 1
ATOM 894 O O . LEU A 1 109 ? -3.779 -5.341 -1.323 1.00 85.94 109 LEU A O 1
ATOM 898 N N . ILE A 1 110 ? -4.477 -3.213 -1.143 1.00 87.62 110 ILE A N 1
ATOM 899 C CA . ILE A 1 110 ? -4.940 -3.032 -2.514 1.00 87.62 110 ILE A CA 1
ATOM 900 C C . ILE A 1 110 ? -3.944 -2.128 -3.225 1.00 87.62 110 ILE A C 1
ATOM 902 O O . ILE A 1 110 ? -3.624 -1.040 -2.743 1.00 87.62 110 ILE A O 1
ATOM 906 N N . MET A 1 111 ? -3.482 -2.574 -4.388 1.00 87.06 111 MET A N 1
ATOM 907 C CA . MET A 1 111 ? -2.563 -1.829 -5.238 1.00 87.06 111 MET A CA 1
ATOM 908 C C . MET A 1 111 ? -3.170 -1.705 -6.634 1.00 87.06 111 MET A C 1
ATOM 910 O O . MET A 1 111 ? -3.511 -2.705 -7.261 1.00 87.06 111 MET A O 1
ATOM 914 N N . GLY A 1 112 ? -3.339 -0.472 -7.102 1.00 89.12 112 GLY A N 1
ATOM 915 C CA . GLY A 1 112 ? -3.744 -0.155 -8.465 1.00 89.12 112 GLY A CA 1
ATOM 916 C C . GLY A 1 112 ? -2.508 0.0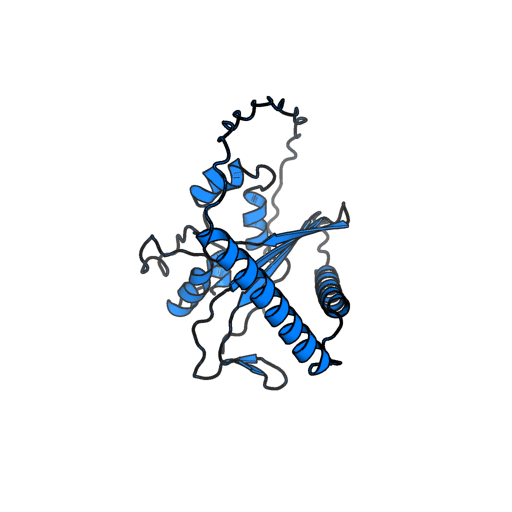95 -9.314 1.00 89.12 112 GLY A C 1
ATOM 917 O O . GLY A 1 112 ? -1.818 1.098 -9.119 1.00 89.12 112 GLY A O 1
ATOM 918 N N . ILE A 1 113 ? -2.236 -0.822 -10.239 1.00 83.75 113 ILE A N 1
ATOM 919 C CA . ILE A 1 113 ? -1.113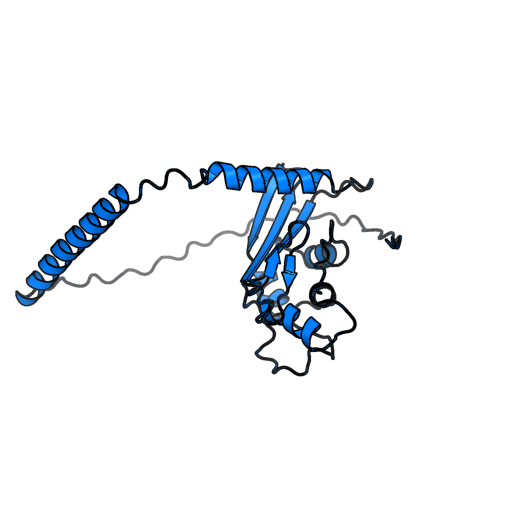 -0.747 -11.174 1.00 83.75 113 ILE A CA 1
ATOM 920 C C . ILE A 1 113 ? -1.661 -0.253 -12.520 1.00 83.75 113 ILE A C 1
ATOM 922 O O . ILE A 1 113 ? -2.494 -0.936 -13.121 1.00 83.75 113 ILE A O 1
ATOM 926 N N . ASP A 1 114 ? -1.214 0.920 -12.991 1.00 82.00 114 ASP A N 1
ATOM 927 C CA . ASP A 1 114 ? -1.502 1.401 -14.350 1.00 82.00 114 ASP A CA 1
ATOM 928 C C . ASP A 1 114 ? -0.747 0.503 -15.330 1.00 82.00 114 ASP A C 1
ATOM 930 O O . ASP A 1 114 ? 0.454 0.646 -15.574 1.00 82.00 114 ASP A O 1
ATOM 934 N N . THR A 1 115 ? -1.453 -0.496 -15.844 1.00 75.81 115 THR A N 1
ATOM 935 C CA . THR A 1 115 ? -0.927 -1.427 -16.831 1.00 75.81 115 THR A CA 1
ATOM 936 C C . THR A 1 115 ? -1.393 -0.959 -18.203 1.00 75.81 115 THR A C 1
ATOM 938 O O . THR A 1 115 ? -2.512 -1.202 -18.647 1.00 75.81 115 THR A O 1
ATOM 941 N N . ARG A 1 116 ? -0.518 -0.237 -18.907 1.00 78.75 116 ARG A N 1
ATOM 942 C CA . ARG A 1 116 ? -0.771 0.115 -20.308 1.00 78.75 116 ARG A CA 1
ATOM 943 C C . ARG A 1 116 ? -0.399 -1.056 -21.197 1.00 78.75 116 ARG A C 1
ATOM 945 O O . ARG A 1 116 ? 0.710 -1.573 -21.102 1.00 78.75 116 ARG A O 1
ATOM 952 N N . GLY A 1 117 ? -1.305 -1.422 -22.099 1.00 74.44 117 GLY A N 1
ATOM 953 C CA . GLY A 1 117 ? -1.067 -2.495 -23.059 1.00 74.44 117 GLY A CA 1
ATOM 954 C C . GLY A 1 117 ? -1.168 -3.883 -22.436 1.00 74.44 117 GLY A C 1
ATOM 955 O O . GLY A 1 117 ? -0.303 -4.714 -22.686 1.00 74.44 117 GLY A O 1
ATOM 956 N N . VAL A 1 118 ? -2.196 -4.134 -21.633 1.00 73.56 118 VAL A N 1
ATOM 957 C CA . VAL A 1 118 ? -2.646 -5.492 -21.292 1.00 73.56 118 VAL A CA 1
ATOM 958 C C . VAL A 1 118 ? -3.852 -5.817 -22.154 1.00 73.56 118 VAL A C 1
ATOM 960 O O . VAL A 1 118 ? -4.771 -5.007 -22.269 1.00 73.56 118 VAL A O 1
ATOM 963 N N . GLU A 1 119 ? -3.841 -6.996 -22.757 1.00 80.19 119 GLU A N 1
ATOM 964 C CA . GLU A 1 119 ? -4.982 -7.542 -23.483 1.00 80.19 119 GLU A CA 1
ATOM 965 C C . GLU A 1 119 ? -5.590 -8.669 -22.651 1.00 80.19 119 GLU A C 1
ATOM 967 O O . GLU A 1 119 ? -4.879 -9.540 -22.148 1.00 80.19 119 GLU A O 1
ATOM 972 N N . PHE A 1 120 ? -6.910 -8.639 -22.475 1.00 72.88 120 PHE A N 1
ATOM 973 C CA . PHE A 1 120 ? -7.635 -9.725 -21.829 1.00 72.88 120 PHE A CA 1
ATOM 974 C C . PHE A 1 120 ? -7.962 -10.787 -22.880 1.00 72.88 120 PHE A C 1
ATOM 976 O O . PHE A 1 120 ? -8.718 -10.516 -23.813 1.00 72.88 120 PHE A O 1
ATOM 983 N N . ASN A 1 121 ? -7.399 -11.988 -22.743 1.00 85.94 121 ASN A N 1
ATOM 984 C CA . ASN A 1 121 ? -7.585 -13.074 -23.714 1.00 85.94 121 ASN A CA 1
ATOM 985 C C . ASN A 1 121 ? -8.820 -13.955 -23.429 1.00 85.94 121 ASN A C 1
ATOM 987 O O . ASN A 1 121 ? -9.008 -14.974 -24.089 1.00 85.94 121 ASN A O 1
ATOM 991 N N . GLY A 1 122 ? -9.651 -13.573 -22.454 1.00 77.25 122 GLY A N 1
ATOM 992 C CA . GLY A 1 122 ? -10.818 -14.337 -22.003 1.00 77.25 122 GLY A CA 1
ATOM 993 C C . GLY A 1 122 ? -10.610 -15.056 -20.668 1.00 77.25 122 GLY A C 1
ATOM 994 O O . GLY A 1 122 ? -11.582 -15.248 -19.941 1.00 77.25 122 GLY A O 1
ATOM 995 N N . GLU A 1 123 ? -9.367 -15.381 -20.308 1.00 76.56 123 GLU A N 1
ATOM 996 C CA . GLU A 1 123 ? -9.027 -16.063 -19.049 1.00 76.56 123 GLU A CA 1
ATOM 997 C C . GLU A 1 123 ? -8.010 -15.271 -18.217 1.00 76.56 123 GLU A C 1
ATOM 999 O O . GLU A 1 123 ? -8.098 -15.238 -16.989 1.00 76.56 123 GLU A O 1
ATOM 1004 N N . GLU A 1 124 ? -7.079 -14.582 -18.877 1.00 71.81 124 GLU A N 1
ATOM 1005 C CA . GLU A 1 124 ? -5.960 -13.888 -18.252 1.00 71.81 124 GLU A CA 1
ATOM 1006 C C . GLU A 1 124 ? -5.670 -12.546 -18.941 1.00 71.81 124 GLU A C 1
ATOM 1008 O O . GLU A 1 124 ? -5.939 -12.336 -20.129 1.00 71.81 124 GLU A O 1
ATOM 1013 N N . TYR A 1 125 ? -5.110 -11.613 -18.171 1.00 65.56 125 TYR A N 1
ATOM 1014 C CA . TYR A 1 125 ? -4.548 -10.377 -18.701 1.00 65.56 125 TYR A CA 1
ATOM 1015 C C . TYR A 1 125 ? -3.101 -10.629 -19.125 1.00 65.56 125 TYR A C 1
ATOM 1017 O O . TYR A 1 125 ? -2.234 -10.840 -18.281 1.00 65.56 125 TYR A O 1
ATOM 1025 N N . VAL A 1 126 ? -2.830 -10.578 -20.428 1.00 78.12 126 VAL A N 1
ATOM 1026 C CA . VAL A 1 126 ? -1.487 -10.787 -20.983 1.00 78.12 126 VAL A CA 1
ATOM 1027 C C . VAL A 1 126 ? -0.876 -9.440 -21.347 1.00 78.12 126 VAL A C 1
ATOM 1029 O O . VAL A 1 126 ? -1.496 -8.619 -22.029 1.00 78.12 126 VAL A O 1
ATOM 1032 N N . ALA A 1 127 ? 0.354 -9.193 -20.895 1.00 71.25 127 ALA A N 1
ATOM 1033 C CA . ALA A 1 127 ? 1.086 -7.993 -21.274 1.00 71.25 127 ALA A CA 1
ATOM 1034 C C . ALA A 1 127 ? 1.419 -8.035 -22.774 1.00 71.25 127 ALA A C 1
ATOM 1036 O O . ALA A 1 127 ? 2.050 -8.967 -23.272 1.00 71.25 127 ALA A O 1
ATOM 1037 N N . THR A 1 128 ? 1.015 -7.006 -23.511 1.00 79.31 128 THR A N 1
ATOM 1038 C CA . THR A 1 128 ? 1.438 -6.818 -24.900 1.00 79.31 128 THR A CA 1
ATOM 1039 C C . THR A 1 128 ? 2.914 -6.416 -24.940 1.00 79.31 128 THR A C 1
ATOM 1041 O O . THR A 1 128 ? 3.424 -5.772 -24.025 1.00 79.31 128 THR A O 1
ATOM 1044 N N . LYS A 1 129 ? 3.613 -6.704 -26.046 1.00 71.75 129 LYS A N 1
ATOM 1045 C CA . LYS A 1 129 ? 5.032 -6.328 -26.257 1.00 71.75 129 LYS A CA 1
ATOM 1046 C C . LYS A 1 129 ? 5.327 -4.819 -26.150 1.00 71.75 129 LYS A C 1
ATOM 1048 O O . LYS A 1 129 ? 6.486 -4.423 -26.199 1.00 71.75 129 LYS A O 1
ATOM 1053 N N . ARG A 1 130 ? 4.297 -3.970 -26.053 1.00 63.25 130 ARG A N 1
ATOM 1054 C CA . ARG A 1 130 ? 4.398 -2.518 -25.843 1.00 63.25 130 ARG A CA 1
ATOM 1055 C C . ARG A 1 130 ? 4.083 -2.101 -24.405 1.00 63.25 130 ARG A C 1
ATOM 1057 O O . ARG A 1 130 ? 3.772 -0.931 -24.189 1.00 63.25 130 ARG A O 1
ATOM 1064 N N . SER A 1 131 ? 4.121 -3.022 -23.443 1.00 55.53 131 SER A N 1
ATOM 1065 C CA . SER A 1 131 ? 3.775 -2.711 -22.060 1.00 55.53 131 SER A CA 1
ATOM 1066 C C . SER A 1 131 ? 4.653 -1.577 -21.535 1.00 55.53 131 SER A C 1
ATOM 1068 O O . SER A 1 131 ? 5.872 -1.718 -21.417 1.00 55.53 131 SER A O 1
ATOM 1070 N N . GLY A 1 132 ? 4.020 -0.431 -21.282 1.00 60.28 132 GLY A N 1
ATOM 1071 C CA . GLY A 1 132 ? 4.662 0.716 -20.655 1.00 60.28 132 GLY A CA 1
ATOM 1072 C C . GLY A 1 132 ? 5.033 0.420 -19.202 1.00 60.28 132 GLY A C 1
ATOM 1073 O O . GLY A 1 132 ? 4.716 -0.639 -18.665 1.00 60.28 132 GLY A O 1
ATOM 1074 N N . THR A 1 133 ? 5.700 1.384 -18.569 1.00 59.41 133 THR A N 1
ATOM 1075 C CA . THR A 1 133 ? 6.039 1.371 -17.136 1.00 59.41 133 THR A CA 1
ATOM 1076 C C . THR A 1 133 ? 4.835 0.961 -16.285 1.00 59.41 133 THR A C 1
ATOM 1078 O O . THR A 1 133 ? 3.774 1.577 -16.420 1.00 59.41 133 THR A O 1
ATOM 1081 N N . ARG A 1 134 ? 4.997 -0.046 -15.416 1.00 70.88 134 ARG A N 1
ATOM 1082 C CA . ARG A 1 134 ? 3.947 -0.565 -14.527 1.00 70.88 134 ARG A CA 1
ATOM 1083 C C . ARG A 1 134 ? 3.855 0.307 -13.282 1.00 70.88 134 ARG A C 1
ATOM 1085 O O . ARG A 1 134 ? 4.187 -0.097 -12.173 1.00 70.88 134 ARG A O 1
ATOM 1092 N N . LYS A 1 135 ? 3.395 1.540 -13.475 1.00 80.50 135 LYS A N 1
ATOM 1093 C CA . LYS A 1 135 ? 3.366 2.511 -12.389 1.00 80.50 135 LYS A CA 1
ATOM 1094 C C . LYS A 1 135 ? 2.239 2.181 -11.416 1.00 80.50 135 LYS A C 1
ATOM 1096 O O . LYS A 1 135 ? 1.078 2.079 -11.801 1.00 80.50 135 LYS A O 1
ATOM 1101 N N . MET A 1 136 ? 2.574 2.064 -10.139 1.00 84.12 136 MET A N 1
ATOM 1102 C CA . MET A 1 136 ? 1.574 1.973 -9.082 1.00 84.12 136 MET A CA 1
ATOM 1103 C C . MET A 1 136 ? 1.022 3.373 -8.789 1.00 84.12 136 MET A C 1
ATOM 1105 O O . MET A 1 136 ? 1.769 4.262 -8.378 1.00 84.12 136 MET A O 1
ATOM 1109 N N . ASP A 1 137 ? -0.273 3.583 -9.022 1.00 85.69 137 ASP A N 1
ATOM 1110 C CA . ASP A 1 137 ? -0.932 4.882 -8.817 1.00 85.69 137 ASP A CA 1
ATOM 1111 C C . ASP A 1 137 ? -1.812 4.909 -7.569 1.00 85.69 137 ASP A C 1
ATOM 1113 O O . ASP A 1 137 ? -1.990 5.967 -6.963 1.00 85.69 137 ASP A O 1
ATOM 1117 N N . VAL A 1 138 ? -2.327 3.750 -7.156 1.00 89.31 138 VAL A N 1
ATOM 1118 C CA . VAL A 1 138 ? -3.187 3.630 -5.978 1.00 89.31 138 VAL A CA 1
ATOM 1119 C C . VAL A 1 138 ? -2.589 2.614 -5.026 1.00 89.31 138 VAL A C 1
ATOM 1121 O O . VAL A 1 138 ? -2.295 1.491 -5.418 1.00 89.31 138 VAL A O 1
ATOM 1124 N N . ILE A 1 139 ? -2.452 3.001 -3.763 1.00 90.19 139 ILE A N 1
ATOM 1125 C CA . ILE A 1 139 ? -2.060 2.106 -2.680 1.00 90.19 139 ILE A CA 1
ATOM 1126 C C . ILE A 1 139 ? -3.037 2.352 -1.543 1.00 90.19 139 ILE A C 1
ATOM 1128 O O . ILE A 1 139 ? -3.153 3.467 -1.035 1.00 90.19 139 ILE A O 1
ATOM 1132 N N . MET A 1 140 ? -3.778 1.321 -1.163 1.00 93.50 140 MET A N 1
ATOM 1133 C CA . MET A 1 140 ? -4.797 1.424 -0.133 1.00 93.50 140 MET A CA 1
ATOM 1134 C C . MET A 1 140 ? -4.734 0.213 0.777 1.00 93.50 140 MET A C 1
ATOM 1136 O O . MET A 1 140 ? -4.890 -0.921 0.339 1.00 93.50 140 MET A O 1
ATOM 1140 N N . GLN A 1 141 ? -4.548 0.452 2.064 1.00 90.75 141 GLN A N 1
ATOM 1141 C CA . GLN A 1 141 ? -4.657 -0.578 3.077 1.00 90.75 141 GLN A CA 1
ATOM 1142 C C . GLN A 1 141 ? -6.064 -0.558 3.671 1.00 90.75 141 GLN A C 1
ATOM 1144 O O . GLN A 1 141 ? -6.545 0.467 4.147 1.00 90.75 141 GLN A O 1
ATOM 1149 N N . ILE A 1 142 ? -6.726 -1.707 3.648 1.00 91.25 142 ILE A N 1
ATOM 1150 C CA . ILE A 1 142 ? -8.014 -1.930 4.289 1.00 91.25 142 ILE A CA 1
ATOM 1151 C C . ILE A 1 142 ? -7.766 -2.681 5.588 1.00 91.25 142 ILE A C 1
ATOM 1153 O O . ILE A 1 142 ? -7.167 -3.752 5.581 1.00 91.25 142 ILE A O 1
ATOM 1157 N N . LEU A 1 143 ? -8.254 -2.138 6.697 1.00 91.19 143 LEU A N 1
ATOM 1158 C CA . LEU A 1 143 ? -8.219 -2.765 8.009 1.00 91.19 143 LEU A CA 1
ATOM 1159 C C . LEU A 1 143 ? -9.649 -3.044 8.476 1.00 91.19 143 LEU A C 1
ATOM 1161 O O . LEU A 1 143 ? -10.460 -2.128 8.595 1.00 91.19 143 LEU A O 1
ATOM 1165 N N . TYR A 1 144 ? -9.952 -4.301 8.765 1.00 89.38 144 TYR A N 1
ATOM 1166 C CA . TYR A 1 144 ? -11.226 -4.749 9.311 1.00 89.38 144 TYR A CA 1
ATOM 1167 C C . TYR A 1 144 ? -11.043 -5.207 10.763 1.00 89.38 144 TYR A C 1
ATOM 1169 O O . TYR A 1 144 ? -10.321 -6.169 11.030 1.00 89.38 144 TYR A O 1
ATOM 1177 N N . ASP A 1 145 ? -11.683 -4.512 11.706 1.00 90.19 145 ASP A N 1
ATOM 1178 C CA . ASP A 1 145 ? -11.738 -4.906 13.120 1.00 90.19 145 ASP A CA 1
ATOM 1179 C C . ASP A 1 145 ? -12.960 -5.800 13.349 1.00 90.19 145 ASP A C 1
ATOM 1181 O O . ASP A 1 145 ? -14.098 -5.326 13.355 1.00 90.19 145 ASP A O 1
ATOM 1185 N N . ARG A 1 146 ? -12.723 -7.097 13.583 1.00 87.12 146 ARG A N 1
ATOM 1186 C CA . ARG A 1 146 ? -13.779 -8.094 13.815 1.00 87.12 146 ARG A CA 1
ATOM 1187 C C . ARG A 1 146 ? -14.584 -7.814 15.081 1.00 87.12 146 ARG A C 1
ATOM 1189 O O . ARG A 1 146 ? -15.760 -8.151 15.131 1.00 87.12 146 ARG A O 1
ATOM 1196 N N . LYS A 1 147 ? -13.970 -7.197 16.099 1.00 90.12 147 LYS A N 1
ATOM 1197 C CA . LYS A 1 147 ? -14.636 -6.919 17.381 1.00 90.12 147 LYS A CA 1
ATOM 1198 C C . LYS A 1 147 ? -15.652 -5.792 17.244 1.00 90.12 147 LYS A C 1
ATOM 1200 O O . LYS A 1 147 ? -16.712 -5.843 17.856 1.00 90.12 147 LYS A O 1
ATOM 1205 N N . THR A 1 148 ? -15.302 -4.758 16.484 1.00 94.44 148 THR A N 1
ATOM 1206 C CA . THR A 1 148 ? -16.151 -3.571 16.303 1.00 94.44 148 THR A CA 1
ATOM 1207 C C . THR A 1 148 ? -16.953 -3.601 15.004 1.00 94.44 148 THR A C 1
ATOM 1209 O O . THR A 1 148 ? -17.770 -2.712 14.787 1.00 94.44 148 THR A O 1
ATOM 1212 N N . ASN A 1 149 ? -16.735 -4.613 14.155 1.00 90.56 149 ASN A N 1
ATOM 1213 C CA . ASN A 1 149 ? -17.296 -4.717 12.808 1.00 90.56 149 ASN A CA 1
ATOM 1214 C C . ASN A 1 149 ? -17.041 -3.446 11.971 1.00 90.56 149 ASN A C 1
ATOM 1216 O O . ASN A 1 149 ? -17.899 -2.989 11.216 1.00 90.56 149 ASN A O 1
ATOM 1220 N N . LYS A 1 150 ? -15.865 -2.828 12.150 1.00 92.00 150 LYS A N 1
ATOM 1221 C CA . LYS A 1 150 ? -15.499 -1.563 11.503 1.00 92.00 150 LYS A CA 1
ATOM 1222 C C . LYS A 1 150 ? -14.469 -1.800 10.410 1.00 92.00 150 LYS A C 1
ATOM 1224 O O . LYS A 1 150 ? -13.430 -2.415 10.647 1.00 92.00 150 LYS A O 1
ATOM 1229 N N . LEU A 1 151 ? -14.735 -1.234 9.237 1.00 91.31 151 LEU A N 1
ATOM 1230 C CA . LEU A 1 151 ? -13.807 -1.182 8.114 1.00 91.31 151 LEU A CA 1
ATOM 1231 C C . LEU A 1 151 ? -13.120 0.188 8.075 1.00 91.31 151 LEU A C 1
ATOM 1233 O O . LEU A 1 151 ? -13.775 1.222 8.196 1.00 91.31 151 LEU A O 1
ATOM 1237 N N . THR A 1 152 ? -11.800 0.199 7.931 1.00 90.69 152 THR A N 1
ATOM 1238 C CA . THR A 1 152 ? -10.982 1.413 7.848 1.00 90.69 152 THR A CA 1
ATOM 1239 C C . THR A 1 152 ? -10.152 1.361 6.579 1.00 90.69 152 THR A C 1
ATOM 1241 O O . THR A 1 152 ? -9.457 0.379 6.336 1.00 90.69 152 THR A O 1
ATOM 1244 N N . PHE A 1 153 ? -10.222 2.422 5.785 1.00 93.25 153 PHE A N 1
ATOM 1245 C CA . PHE A 1 153 ? -9.452 2.576 4.558 1.00 93.25 153 PHE A CA 1
ATOM 1246 C C . PHE A 1 153 ? -8.324 3.570 4.814 1.00 93.25 153 PHE A C 1
ATOM 1248 O O . PHE A 1 153 ? -8.566 4.686 5.272 1.00 93.25 153 PHE A O 1
ATOM 1255 N N . ILE A 1 154 ? -7.098 3.158 4.527 1.00 91.75 154 ILE A N 1
ATOM 1256 C CA . ILE A 1 154 ? -5.887 3.950 4.706 1.00 91.75 154 ILE A CA 1
ATOM 1257 C C . ILE A 1 154 ? -5.272 4.119 3.321 1.00 91.75 154 ILE A C 1
ATOM 1259 O O . ILE A 1 154 ? -4.718 3.177 2.759 1.00 91.75 154 ILE A O 1
ATOM 1263 N N . SER A 1 155 ? -5.409 5.313 2.751 1.00 92.00 155 SER A N 1
ATOM 1264 C CA . SER A 1 155 ? -4.738 5.660 1.498 1.00 92.00 155 SER A CA 1
ATOM 1265 C C . SER A 1 155 ? -3.266 5.952 1.777 1.00 92.00 155 SER A C 1
ATOM 1267 O O . SER A 1 155 ? -2.957 6.748 2.666 1.00 92.00 155 SER A O 1
ATOM 1269 N N . ILE A 1 156 ? -2.369 5.311 1.032 1.00 89.69 156 ILE A N 1
ATOM 1270 C CA . ILE A 1 156 ? -0.926 5.535 1.117 1.00 89.69 156 ILE A CA 1
ATOM 1271 C C . ILE A 1 156 ? -0.522 6.375 -0.102 1.00 89.69 156 ILE A C 1
ATOM 1273 O O . ILE A 1 156 ? -0.721 5.931 -1.237 1.00 89.69 156 ILE A O 1
ATOM 1277 N N . PRO A 1 157 ? 0.017 7.593 0.091 1.00 88.69 157 PRO A N 1
ATOM 1278 C CA . PRO A 1 157 ? 0.440 8.433 -1.017 1.00 88.69 157 PRO A CA 1
ATOM 1279 C C . PRO A 1 157 ? 1.489 7.745 -1.888 1.00 88.69 157 PRO A C 1
ATOM 1281 O O . PRO A 1 157 ? 2.455 7.155 -1.411 1.00 88.69 157 PRO A O 1
ATOM 1284 N N . ARG A 1 158 ? 1.323 7.889 -3.199 1.00 87.62 158 ARG A N 1
ATOM 1285 C CA . ARG A 1 158 ? 2.219 7.318 -4.206 1.00 87.62 158 ARG A CA 1
ATOM 1286 C C . ARG A 1 158 ? 3.680 7.752 -4.044 1.00 87.62 158 ARG A C 1
ATOM 1288 O O . ARG A 1 158 ? 4.599 6.991 -4.332 1.00 87.62 158 ARG A O 1
ATOM 1295 N N . ASP A 1 159 ? 3.873 8.987 -3.603 1.00 85.31 159 ASP A N 1
ATOM 1296 C CA . ASP A 1 159 ? 5.181 9.626 -3.503 1.00 85.31 159 ASP A CA 1
ATOM 1297 C C . ASP A 1 159 ? 5.721 9.553 -2.055 1.00 85.31 159 ASP A C 1
ATOM 1299 O O . ASP A 1 159 ? 6.525 10.378 -1.627 1.00 85.31 159 ASP A O 1
ATOM 1303 N N . THR A 1 160 ? 5.272 8.566 -1.267 1.00 85.06 160 THR A N 1
ATOM 1304 C CA . THR A 1 160 ? 5.848 8.277 0.051 1.00 85.06 160 THR A CA 1
ATOM 1305 C C . THR 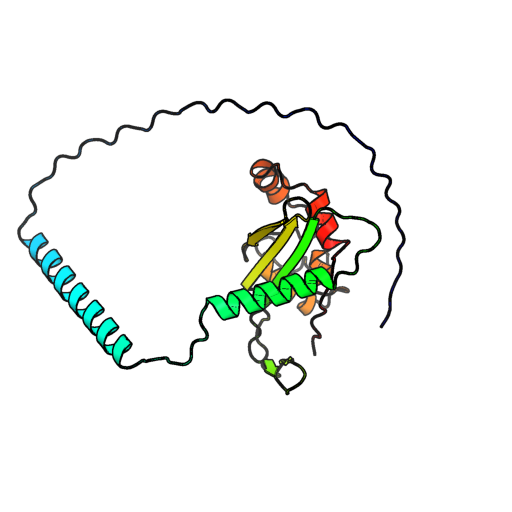A 1 160 ? 7.250 7.695 -0.107 1.00 85.06 160 THR A C 1
ATOM 1307 O O . THR A 1 160 ? 7.429 6.642 -0.720 1.00 85.06 160 THR A O 1
ATOM 1310 N N . SER A 1 161 ? 8.245 8.379 0.459 1.00 84.56 161 SER A N 1
ATOM 1311 C CA . SER A 1 161 ? 9.627 7.902 0.510 1.00 84.56 161 SER A CA 1
ATOM 1312 C C . SER A 1 161 ? 9.772 6.741 1.494 1.00 84.56 161 SER A C 1
ATOM 1314 O O . SER A 1 161 ? 9.359 6.851 2.653 1.00 84.56 161 SER A O 1
ATOM 1316 N N . LEU A 1 162 ? 10.389 5.649 1.047 1.00 82.06 162 LEU A N 1
ATOM 1317 C CA . LEU A 1 162 ? 10.708 4.487 1.880 1.00 82.06 162 LEU A CA 1
ATOM 1318 C C . LEU A 1 162 ? 12.216 4.229 1.875 1.00 82.06 162 LEU A C 1
ATOM 1320 O O . LEU A 1 162 ? 12.878 4.476 0.863 1.00 82.06 162 LEU A O 1
ATOM 1324 N N . PRO A 1 163 ? 12.793 3.738 2.983 1.00 79.56 163 PRO A N 1
ATOM 1325 C CA . PRO A 1 163 ? 14.208 3.440 3.025 1.00 79.56 163 PRO A CA 1
ATOM 1326 C C . PRO A 1 163 ? 14.386 2.055 2.410 1.00 79.56 163 PRO A C 1
ATOM 1328 O O . PRO A 1 163 ? 14.017 1.032 2.984 1.00 79.56 163 PRO A O 1
ATOM 1331 N N . VAL A 1 164 ? 14.927 2.012 1.205 1.00 78.69 164 VAL A N 1
ATOM 1332 C CA . VAL A 1 164 ? 15.276 0.736 0.590 1.00 78.69 164 VAL A CA 1
ATOM 1333 C C . VAL A 1 164 ? 16.704 0.397 0.988 1.00 78.69 164 VAL A C 1
ATOM 1335 O O . VAL A 1 164 ? 17.624 1.142 0.637 1.00 78.69 164 VAL A O 1
ATOM 1338 N N . THR A 1 165 ? 16.863 -0.692 1.738 1.00 78.50 165 THR A N 1
ATOM 1339 C CA . THR A 1 165 ? 18.144 -1.208 2.247 1.00 78.50 165 THR A CA 1
ATOM 1340 C C . THR A 1 165 ? 18.814 -2.192 1.284 1.00 78.50 165 THR A C 1
ATOM 1342 O O . THR A 1 165 ? 20.025 -2.388 1.359 1.00 78.50 165 THR A O 1
ATOM 1345 N N . GLU A 1 166 ? 18.061 -2.775 0.348 1.00 82.62 166 GLU A N 1
ATOM 1346 C CA . GLU A 1 166 ? 18.546 -3.826 -0.552 1.00 82.62 166 GLU A CA 1
ATOM 1347 C C . GLU A 1 166 ? 19.530 -3.306 -1.613 1.00 82.62 166 GLU A C 1
ATOM 1349 O O . GLU A 1 166 ? 19.241 -2.362 -2.352 1.00 82.62 166 GLU A O 1
ATOM 1354 N N . GLU A 1 167 ? 20.673 -3.989 -1.749 1.00 85.19 167 GLU A N 1
ATOM 1355 C CA . GLU A 1 167 ? 21.758 -3.590 -2.656 1.00 85.19 167 GLU A CA 1
ATOM 1356 C C . GLU A 1 167 ? 21.356 -3.524 -4.126 1.00 85.19 167 GLU A C 1
ATOM 1358 O O . GLU A 1 167 ? 21.772 -2.607 -4.837 1.00 85.19 167 GLU A O 1
ATOM 1363 N N . CYS A 1 168 ? 20.474 -4.424 -4.571 1.00 84.56 168 CYS A N 1
ATOM 1364 C CA . CYS A 1 168 ? 19.958 -4.412 -5.942 1.00 84.56 168 CYS A CA 1
ATOM 1365 C C . CYS A 1 168 ? 19.145 -3.143 -6.269 1.00 84.56 168 CYS A C 1
ATOM 1367 O O . CYS A 1 168 ? 18.819 -2.908 -7.428 1.00 84.56 168 CYS A O 1
ATOM 1369 N N . MET A 1 169 ? 18.837 -2.303 -5.275 1.00 80.50 169 MET A N 1
ATOM 1370 C CA . MET A 1 169 ? 18.083 -1.058 -5.418 1.00 80.50 169 MET A CA 1
ATOM 1371 C C . MET A 1 169 ? 18.886 0.212 -5.087 1.00 80.50 169 MET A C 1
ATOM 1373 O O . MET A 1 169 ? 18.342 1.310 -5.191 1.00 80.50 169 MET A O 1
ATOM 1377 N N . HIS A 1 170 ? 20.181 0.106 -4.761 1.00 77.69 170 HIS A N 1
ATOM 1378 C CA . HIS A 1 170 ? 21.039 1.272 -4.468 1.00 77.69 170 HIS A CA 1
ATOM 1379 C C . HIS A 1 170 ? 21.566 2.006 -5.710 1.00 77.69 170 HIS A C 1
ATOM 1381 O O . HIS A 1 170 ? 22.229 3.029 -5.574 1.00 77.69 170 HIS A O 1
ATOM 1387 N N . GLN A 1 171 ? 21.283 1.520 -6.923 1.00 71.94 171 GLN A N 1
ATOM 1388 C CA . GLN A 1 171 ? 21.749 2.174 -8.155 1.00 71.94 171 GLN A CA 1
ATOM 1389 C C . GLN A 1 171 ? 21.008 3.480 -8.488 1.00 71.94 171 GLN A C 1
ATOM 1391 O O . GLN A 1 171 ? 21.514 4.272 -9.285 1.00 71.94 171 GLN A O 1
ATOM 1396 N N . GLU A 1 172 ? 19.833 3.734 -7.901 1.00 64.62 172 GLU A N 1
ATOM 1397 C CA . GLU A 1 172 ? 19.153 5.024 -8.056 1.00 64.62 172 GLU A CA 1
ATOM 1398 C C . GLU A 1 172 ? 19.630 6.040 -7.016 1.00 64.62 172 GLU A C 1
ATOM 1400 O O . GLU A 1 172 ? 20.017 5.698 -5.897 1.00 64.62 172 GLU A O 1
ATOM 1405 N N . ARG A 1 173 ? 19.587 7.320 -7.398 1.00 70.94 173 ARG A N 1
ATOM 1406 C CA . ARG A 1 173 ? 19.904 8.417 -6.487 1.00 70.94 173 ARG A CA 1
ATOM 1407 C C . ARG A 1 173 ? 18.990 8.357 -5.258 1.00 70.94 173 ARG A C 1
ATOM 1409 O O . ARG A 1 173 ? 17.804 8.038 -5.356 1.00 70.94 173 ARG A O 1
ATOM 1416 N N . GLU A 1 174 ? 19.553 8.701 -4.107 1.00 67.25 174 GLU A N 1
ATOM 1417 C CA . GLU A 1 174 ? 18.907 8.620 -2.793 1.00 67.25 174 GLU A CA 1
ATOM 1418 C C . GLU A 1 174 ? 17.586 9.418 -2.706 1.00 67.25 174 GLU A C 1
ATOM 1420 O O . GLU A 1 174 ? 16.697 9.069 -1.932 1.00 67.25 174 GLU A O 1
ATOM 1425 N N . ASP A 1 175 ? 17.404 10.422 -3.572 1.00 65.94 175 ASP A N 1
ATOM 1426 C CA . ASP A 1 175 ? 16.213 11.269 -3.685 1.00 65.94 175 ASP A CA 1
ATOM 1427 C C . ASP A 1 175 ? 15.028 10.636 -4.446 1.00 65.94 175 ASP A C 1
ATOM 1429 O O . ASP A 1 175 ? 13.962 11.247 -4.508 1.00 65.94 175 ASP A O 1
ATOM 1433 N N . GLN A 1 176 ? 15.160 9.426 -5.013 1.00 65.81 176 GLN A N 1
ATOM 1434 C CA . GLN A 1 176 ? 14.128 8.824 -5.884 1.00 65.81 176 GLN A CA 1
ATOM 1435 C C . GLN A 1 176 ? 13.446 7.559 -5.334 1.00 65.81 176 GLN A C 1
ATOM 1437 O O . GLN A 1 176 ? 12.694 6.900 -6.055 1.00 65.81 176 GLN A O 1
ATOM 1442 N N . LYS A 1 177 ? 13.621 7.243 -4.045 1.00 75.69 177 LYS A N 1
ATOM 1443 C CA . LYS A 1 177 ? 13.061 6.038 -3.398 1.00 75.69 177 LYS A CA 1
ATOM 1444 C C . LYS A 1 177 ? 11.588 6.200 -2.985 1.00 75.69 177 LYS A C 1
ATOM 1446 O O . LYS A 1 177 ? 11.238 6.112 -1.808 1.00 75.69 177 LYS A O 1
ATOM 1451 N N . TYR A 1 178 ? 10.717 6.476 -3.950 1.00 86.38 178 TYR A N 1
ATOM 1452 C CA . TYR A 1 178 ? 9.266 6.539 -3.742 1.00 86.38 178 TYR A CA 1
ATOM 1453 C C . TYR A 1 178 ? 8.631 5.149 -3.837 1.00 86.38 178 TYR A C 1
ATOM 1455 O O . TYR A 1 178 ? 9.023 4.346 -4.683 1.00 86.38 178 TYR A O 1
ATOM 1463 N N . ILE A 1 179 ? 7.610 4.878 -3.019 1.00 84.00 179 ILE A N 1
ATOM 1464 C CA . ILE A 1 179 ? 6.933 3.571 -2.958 1.00 84.00 179 ILE A CA 1
ATOM 1465 C C . ILE A 1 179 ? 6.442 3.072 -4.327 1.00 84.00 179 ILE A C 1
ATOM 1467 O O . ILE A 1 179 ? 6.512 1.881 -4.616 1.00 84.00 179 ILE A O 1
ATOM 1471 N N . ASN A 1 180 ? 6.017 3.973 -5.213 1.00 82.81 180 ASN A N 1
ATOM 1472 C CA . ASN A 1 180 ? 5.583 3.617 -6.565 1.00 82.81 180 ASN A CA 1
ATOM 1473 C C . ASN A 1 180 ? 6.693 3.145 -7.502 1.00 82.81 180 ASN A C 1
ATOM 1475 O O . ASN A 1 180 ? 6.390 2.486 -8.491 1.00 82.81 180 ASN A O 1
ATOM 1479 N N . ARG A 1 181 ? 7.947 3.500 -7.221 1.00 84.44 181 ARG A N 1
ATOM 1480 C CA . ARG A 1 181 ? 9.105 3.084 -8.012 1.00 84.44 181 ARG A CA 1
ATOM 1481 C C . ARG A 1 181 ? 9.726 1.804 -7.507 1.00 84.44 181 ARG A C 1
ATOM 1483 O O . ARG A 1 181 ? 10.366 1.122 -8.290 1.00 84.44 181 ARG A O 1
ATOM 1490 N N . ILE A 1 182 ? 9.533 1.460 -6.237 1.00 82.94 182 ILE A N 1
ATOM 1491 C CA . ILE A 1 182 ? 10.173 0.278 -5.651 1.00 82.94 182 ILE A CA 1
ATOM 1492 C C . ILE A 1 182 ? 9.741 -0.993 -6.381 1.00 82.94 182 ILE A C 1
ATOM 1494 O O . ILE A 1 182 ? 10.579 -1.841 -6.675 1.00 82.94 182 ILE A O 1
ATOM 1498 N N . TYR A 1 183 ? 8.460 -1.078 -6.748 1.00 78.19 183 TYR A N 1
ATOM 1499 C CA . TYR A 1 183 ? 7.956 -2.181 -7.559 1.00 78.19 183 TYR A CA 1
ATOM 1500 C C . TYR A 1 183 ? 8.681 -2.264 -8.912 1.00 78.19 183 TYR A C 1
ATOM 1502 O O . TYR A 1 183 ? 9.278 -3.288 -9.230 1.00 78.19 183 TYR A O 1
ATOM 1510 N N . ASP A 1 184 ? 8.706 -1.161 -9.669 1.00 81.44 184 ASP A N 1
ATOM 1511 C CA . ASP A 1 184 ? 9.387 -1.088 -10.969 1.00 81.44 184 ASP A CA 1
ATOM 1512 C C . ASP A 1 184 ? 10.894 -1.384 -10.858 1.00 81.44 184 ASP A C 1
ATOM 1514 O O . ASP A 1 184 ? 11.467 -2.039 -11.726 1.00 81.44 184 ASP A O 1
ATOM 1518 N N . MET A 1 185 ? 11.547 -0.910 -9.795 1.00 83.44 185 MET A N 1
ATOM 1519 C CA . MET A 1 185 ? 12.979 -1.098 -9.554 1.00 83.44 185 MET A CA 1
ATOM 1520 C C . MET A 1 185 ? 13.325 -2.556 -9.279 1.00 83.44 185 MET A C 1
ATOM 1522 O O . MET A 1 185 ? 14.284 -3.067 -9.854 1.00 83.44 185 MET A O 1
ATOM 1526 N N . ALA A 1 186 ? 12.558 -3.222 -8.417 1.00 82.06 186 ALA A N 1
ATOM 1527 C CA . ALA A 1 186 ? 12.786 -4.620 -8.083 1.00 82.06 186 ALA A CA 1
ATOM 1528 C C . ALA A 1 186 ? 12.676 -5.520 -9.322 1.00 82.06 186 ALA A C 1
ATOM 1530 O O . ALA A 1 186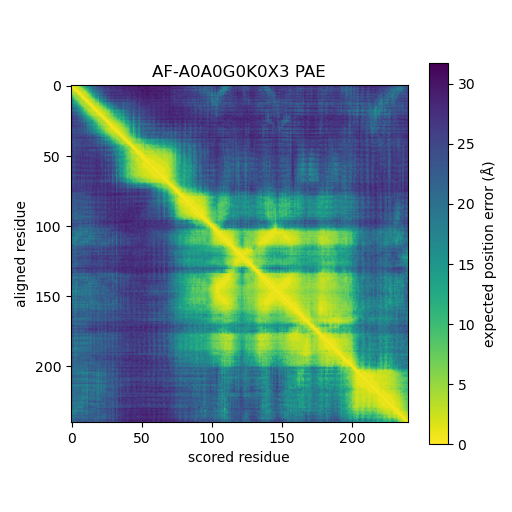 ? 13.544 -6.364 -9.547 1.00 82.06 186 ALA A O 1
ATOM 1531 N N . GLU A 1 187 ? 11.661 -5.275 -10.158 1.00 79.50 187 GLU A N 1
ATOM 1532 C CA . GLU A 1 187 ? 11.455 -5.997 -11.417 1.00 79.50 187 GLU A CA 1
ATOM 1533 C C . GLU A 1 187 ? 12.558 -5.677 -12.439 1.00 79.50 187 GLU A C 1
ATOM 1535 O O . GLU A 1 187 ? 13.146 -6.574 -13.039 1.00 79.50 187 GLU A O 1
ATOM 1540 N N . LYS A 1 188 ? 12.905 -4.395 -12.619 1.00 83.88 188 LYS A N 1
ATOM 1541 C CA . LYS A 1 188 ? 13.905 -3.967 -13.611 1.00 83.88 188 LYS A CA 1
ATOM 1542 C C . LYS A 1 188 ? 15.320 -4.435 -13.276 1.00 83.88 188 LYS A C 1
ATOM 1544 O O . LYS A 1 188 ? 16.089 -4.745 -14.185 1.00 83.88 188 LYS A O 1
ATOM 1549 N N . ASN A 1 189 ? 15.672 -4.466 -11.994 1.00 85.44 189 ASN A N 1
ATOM 1550 C CA . ASN A 1 189 ? 17.018 -4.816 -11.550 1.00 85.44 189 ASN A CA 1
ATOM 1551 C C . ASN A 1 189 ? 17.203 -6.329 -11.353 1.00 85.44 189 ASN A C 1
ATOM 1553 O O . ASN A 1 189 ? 18.247 -6.735 -10.844 1.00 85.44 189 ASN A O 1
ATOM 1557 N N . ASN A 1 190 ? 16.225 -7.158 -11.756 1.00 83.94 190 ASN A N 1
ATOM 1558 C CA . ASN A 1 190 ? 16.228 -8.607 -11.537 1.00 83.94 190 ASN A CA 1
ATOM 1559 C C . ASN A 1 190 ? 16.600 -8.957 -10.087 1.00 83.94 190 ASN A C 1
ATOM 1561 O O . ASN A 1 190 ? 17.436 -9.832 -9.838 1.00 83.94 190 ASN A O 1
ATOM 1565 N N . CYS A 1 191 ? 16.021 -8.235 -9.120 1.00 83.69 191 CYS A N 1
ATOM 1566 C CA . CYS A 1 191 ? 16.227 -8.562 -7.716 1.00 83.69 191 CYS A CA 1
ATOM 1567 C C . CYS A 1 191 ? 15.784 -10.021 -7.471 1.00 83.69 191 CYS A C 1
ATOM 1569 O O . CYS A 1 191 ? 14.867 -10.513 -8.133 1.00 83.69 191 CYS A O 1
ATOM 1571 N N . PRO A 1 192 ? 16.397 -10.747 -6.518 1.00 85.50 192 PRO A N 1
ATOM 1572 C CA . PRO A 1 192 ? 16.078 -12.160 -6.268 1.00 85.50 192 PRO A CA 1
ATOM 1573 C C . PRO A 1 192 ? 14.669 -12.390 -5.686 1.00 85.50 192 PRO A C 1
ATOM 1575 O O . PRO A 1 192 ? 14.336 -13.497 -5.266 1.00 85.50 192 PRO A O 1
ATOM 1578 N N . PHE A 1 193 ? 13.858 -11.342 -5.622 1.00 80.06 193 PHE A N 1
ATOM 1579 C CA . PHE A 1 193 ? 12.561 -11.260 -4.984 1.00 80.06 193 PHE A CA 1
ATOM 1580 C C . PHE A 1 193 ? 11.671 -10.329 -5.826 1.00 80.06 193 PHE A C 1
ATOM 1582 O O . PHE A 1 193 ? 12.180 -9.426 -6.491 1.00 80.06 193 PHE A O 1
ATOM 1589 N N . SER A 1 194 ? 10.356 -10.565 -5.837 1.00 72.94 194 SER A N 1
ATOM 1590 C CA . SER A 1 194 ? 9.422 -9.752 -6.632 1.00 72.94 194 SER A CA 1
ATOM 1591 C C . SER A 1 194 ? 9.324 -8.320 -6.106 1.00 72.94 194 SER A C 1
ATOM 1593 O O . SER A 1 194 ? 9.680 -8.050 -4.958 1.00 72.94 194 SER A O 1
ATOM 1595 N N . GLY A 1 195 ? 8.760 -7.398 -6.891 1.00 65.69 195 GLY A N 1
ATOM 1596 C CA . GLY A 1 195 ? 8.484 -6.041 -6.405 1.00 65.69 195 GLY A CA 1
ATOM 1597 C C . GLY A 1 195 ? 7.593 -5.971 -5.162 1.00 65.69 195 GLY A C 1
ATOM 1598 O O . GLY A 1 195 ? 7.654 -4.988 -4.431 1.00 65.69 195 GLY A O 1
ATOM 1599 N N . VAL A 1 196 ? 6.810 -7.015 -4.870 1.00 65.50 196 VAL A N 1
ATOM 1600 C CA . VAL A 1 196 ? 6.039 -7.121 -3.620 1.00 65.50 196 VAL A CA 1
ATOM 1601 C C . VAL A 1 196 ? 6.920 -7.612 -2.470 1.00 65.50 196 VAL A C 1
ATOM 1603 O O . VAL A 1 196 ? 6.867 -7.044 -1.387 1.00 65.50 196 VAL A O 1
ATOM 1606 N N . ASP A 1 197 ? 7.773 -8.606 -2.709 1.00 67.31 197 ASP A N 1
ATOM 1607 C CA . ASP A 1 197 ? 8.705 -9.147 -1.706 1.00 67.31 197 ASP A CA 1
ATOM 1608 C C . ASP A 1 197 ? 9.807 -8.127 -1.344 1.00 67.31 197 ASP A C 1
ATOM 1610 O O . ASP A 1 197 ? 10.312 -8.080 -0.224 1.00 67.31 197 ASP A O 1
ATOM 1614 N N . ALA A 1 198 ? 10.158 -7.250 -2.289 1.00 65.31 198 ALA A N 1
ATOM 1615 C CA . ALA A 1 198 ? 10.985 -6.067 -2.069 1.00 65.31 198 ALA A CA 1
ATOM 1616 C C . ALA A 1 198 ? 10.402 -5.172 -0.977 1.00 65.31 198 ALA A C 1
ATOM 1618 O O . ALA A 1 198 ? 11.137 -4.574 -0.190 1.00 65.31 198 ALA A O 1
ATOM 1619 N N . MET A 1 199 ? 9.069 -5.117 -0.922 1.00 62.66 199 MET A N 1
ATOM 1620 C CA . MET A 1 199 ? 8.364 -4.380 0.102 1.00 62.66 199 MET A CA 1
ATOM 1621 C C . MET A 1 199 ? 8.350 -5.074 1.461 1.00 62.66 199 MET A C 1
ATOM 1623 O O . MET A 1 199 ? 7.815 -4.519 2.418 1.00 62.66 199 MET A O 1
ATOM 1627 N N . GLU A 1 200 ? 8.907 -6.280 1.563 1.00 62.56 200 GLU A N 1
ATOM 1628 C CA . GLU A 1 200 ? 8.862 -7.065 2.787 1.00 62.56 200 GLU A CA 1
ATOM 1629 C C . GLU A 1 200 ? 10.067 -6.901 3.698 1.00 62.56 200 GLU A C 1
ATOM 1631 O O . GLU A 1 200 ? 9.944 -6.970 4.922 1.00 62.56 200 GLU A O 1
ATOM 1636 N N . LYS A 1 201 ? 11.210 -6.532 3.128 1.00 60.78 201 LYS A N 1
ATOM 1637 C CA . LYS A 1 201 ? 12.466 -6.358 3.861 1.00 60.78 201 LYS A CA 1
ATOM 1638 C C . LYS A 1 201 ? 12.712 -4.936 4.374 1.00 60.78 201 LYS A C 1
ATOM 1640 O O . LYS A 1 201 ? 13.858 -4.521 4.530 1.00 60.78 201 LYS A O 1
ATOM 1645 N N . TYR A 1 202 ? 11.662 -4.160 4.623 1.00 61.66 202 TYR A N 1
ATOM 1646 C CA . TYR A 1 202 ? 11.844 -2.775 5.045 1.00 61.66 202 TYR A CA 1
ATOM 1647 C C . TYR A 1 202 ? 12.302 -2.641 6.495 1.00 61.66 202 TYR A C 1
ATOM 1649 O O . TYR A 1 202 ? 11.702 -3.182 7.427 1.00 61.66 202 TYR A O 1
ATOM 1657 N N . GLU A 1 203 ? 13.302 -1.787 6.680 1.00 65.31 203 GLU A N 1
ATOM 1658 C CA . GLU A 1 203 ? 13.486 -1.055 7.925 1.00 65.31 203 GLU A CA 1
ATOM 1659 C C . GLU A 1 203 ? 12.575 0.184 7.932 1.00 65.31 203 GLU A C 1
ATOM 1661 O O . GLU A 1 203 ? 12.119 0.665 6.894 1.00 65.31 203 GLU A O 1
ATOM 1666 N N . TYR A 1 204 ? 12.243 0.711 9.108 1.00 76.69 204 TYR A N 1
ATOM 1667 C CA . TYR A 1 204 ? 11.428 1.927 9.193 1.00 76.69 204 TYR A CA 1
ATOM 1668 C C . TYR A 1 204 ? 12.272 3.150 8.823 1.00 76.69 204 TYR A C 1
ATOM 1670 O O . TYR A 1 204 ? 13.388 3.279 9.319 1.00 76.69 204 TYR A O 1
ATOM 1678 N N . THR A 1 205 ? 11.746 4.092 8.023 1.00 79.06 205 THR A N 1
ATOM 1679 C CA . THR A 1 205 ? 12.469 5.361 7.793 1.00 79.06 205 THR A CA 1
ATOM 1680 C C . THR A 1 205 ? 12.568 6.143 9.099 1.00 79.06 205 THR A C 1
ATOM 1682 O O . THR A 1 205 ? 11.686 6.053 9.963 1.00 79.06 205 THR A O 1
ATOM 1685 N N . GLU A 1 206 ? 13.572 7.018 9.203 1.00 79.62 206 GLU A N 1
ATOM 1686 C CA . GLU A 1 206 ? 13.557 8.088 10.205 1.00 79.62 206 GLU A CA 1
ATOM 1687 C C . GLU A 1 206 ? 12.289 8.935 10.082 1.00 79.62 206 GLU A C 1
ATOM 1689 O O . GLU A 1 206 ? 11.658 9.222 11.089 1.00 79.62 206 GLU A O 1
ATOM 1694 N N . TYR A 1 207 ? 11.843 9.256 8.862 1.00 82.12 207 TYR A N 1
ATOM 1695 C CA . TYR A 1 207 ? 10.585 9.978 8.652 1.00 82.12 207 TYR A CA 1
ATOM 1696 C C . TYR A 1 207 ? 9.377 9.237 9.244 1.00 82.12 207 TYR A C 1
ATOM 1698 O O . TYR A 1 207 ? 8.577 9.821 9.972 1.00 82.12 207 TYR A O 1
ATOM 1706 N N . PHE A 1 208 ? 9.239 7.938 8.983 1.00 82.75 208 PHE A N 1
ATOM 1707 C CA . PHE A 1 208 ? 8.153 7.135 9.536 1.00 82.75 208 PHE A CA 1
ATOM 1708 C C . PHE A 1 208 ? 8.228 7.104 11.063 1.00 82.75 208 PHE A C 1
ATOM 1710 O O . PHE A 1 208 ? 7.223 7.295 11.745 1.00 82.75 208 PHE A O 1
ATOM 1717 N N . THR A 1 209 ? 9.432 6.933 11.605 1.00 85.00 209 THR A N 1
ATOM 1718 C CA . THR A 1 209 ? 9.645 6.841 13.049 1.00 85.00 209 THR A CA 1
ATOM 1719 C C . THR A 1 209 ? 9.404 8.176 13.763 1.00 85.00 209 THR A C 1
ATOM 1721 O O . THR A 1 209 ? 8.764 8.194 14.812 1.00 85.00 209 THR A O 1
ATOM 1724 N N . ASN A 1 210 ? 9.852 9.288 13.179 1.00 88.56 210 ASN A N 1
ATOM 1725 C CA . ASN A 1 210 ? 9.877 10.608 13.813 1.00 88.56 210 ASN A CA 1
ATOM 1726 C C . ASN A 1 210 ? 8.644 11.462 13.483 1.00 88.56 210 ASN A C 1
ATOM 1728 O O . ASN A 1 210 ? 8.214 12.270 14.306 1.00 88.56 210 ASN A O 1
ATOM 1732 N N . GLU A 1 211 ? 8.041 11.288 12.304 1.00 90.62 211 GLU A N 1
ATOM 1733 C CA . GLU A 1 211 ? 6.864 12.053 11.881 1.00 90.62 211 GLU A CA 1
ATOM 1734 C C . GLU A 1 211 ? 5.582 11.232 11.944 1.00 90.62 211 GLU A C 1
ATOM 1736 O O . GLU A 1 211 ? 4.608 11.677 12.553 1.00 90.62 211 GLU A O 1
ATOM 1741 N N . VAL A 1 212 ? 5.559 10.038 11.344 1.00 86.00 212 VAL A N 1
ATOM 1742 C CA . VAL A 1 212 ? 4.315 9.258 11.221 1.00 86.00 212 VAL A CA 1
ATOM 1743 C C . VAL A 1 212 ? 3.898 8.680 12.568 1.00 86.00 212 VAL A C 1
ATOM 1745 O O . VAL A 1 212 ? 2.789 8.955 13.021 1.00 86.00 212 VAL A O 1
ATOM 1748 N N . LEU A 1 213 ? 4.783 7.946 13.248 1.00 87.88 213 LEU A N 1
ATOM 1749 C CA . LEU A 1 213 ? 4.468 7.363 14.560 1.00 87.88 213 LEU A CA 1
ATOM 1750 C C . LEU A 1 213 ? 4.230 8.437 15.628 1.00 87.88 213 LEU A C 1
ATOM 1752 O O . LEU A 1 213 ? 3.383 8.259 16.500 1.00 87.88 213 LEU A O 1
ATOM 1756 N N . ARG A 1 214 ? 4.913 9.585 15.522 1.00 91.38 214 ARG A N 1
ATOM 1757 C CA . ARG A 1 214 ? 4.703 10.736 16.411 1.00 91.38 214 ARG A CA 1
ATOM 1758 C C . ARG A 1 214 ? 3.315 11.357 16.240 1.00 91.38 214 ARG A C 1
ATOM 1760 O O . ARG A 1 214 ? 2.679 11.696 17.232 1.00 91.38 214 ARG A O 1
ATOM 1767 N N . LYS A 1 215 ? 2.840 11.529 14.998 1.00 91.62 215 LYS A N 1
ATOM 1768 C CA . LYS A 1 215 ? 1.508 12.100 14.703 1.00 91.62 215 LYS A CA 1
ATOM 1769 C C . LYS A 1 215 ? 0.373 11.088 14.866 1.00 91.62 215 LYS A C 1
ATOM 1771 O O . LYS A 1 215 ? -0.766 11.484 15.106 1.00 91.62 215 LYS A O 1
ATOM 1776 N N . HIS A 1 216 ? 0.667 9.796 14.741 1.00 88.31 216 HIS A N 1
ATOM 1777 C CA . HIS A 1 216 ? -0.315 8.714 14.778 1.00 88.31 216 HIS A CA 1
ATOM 1778 C C . HIS A 1 216 ? 0.103 7.611 15.762 1.00 88.31 216 HIS A C 1
ATOM 1780 O O . HIS A 1 216 ? 0.395 6.491 15.344 1.00 88.31 216 HIS A O 1
ATOM 1786 N N . PRO A 1 217 ? 0.071 7.885 17.080 1.00 87.25 217 PRO A N 1
ATOM 1787 C CA . PRO A 1 217 ? 0.548 6.953 18.109 1.00 87.25 217 PRO A CA 1
ATOM 1788 C C . PRO A 1 217 ? -0.266 5.650 18.210 1.00 87.25 217 PRO A C 1
ATOM 1790 O O . PRO A 1 217 ? 0.153 4.702 18.867 1.00 87.25 217 PRO A O 1
ATOM 1793 N N . TYR A 1 218 ? -1.432 5.577 17.560 1.00 85.19 218 TYR A N 1
ATOM 1794 C CA . TYR A 1 218 ? -2.225 4.349 17.468 1.00 85.19 218 TYR A CA 1
ATOM 1795 C C . TYR A 1 218 ? -1.664 3.339 16.453 1.00 85.19 218 TYR A C 1
ATOM 1797 O O . TYR A 1 218 ? -2.056 2.175 16.491 1.00 85.19 218 TYR A O 1
ATOM 1805 N N . ILE A 1 219 ? -0.783 3.760 15.539 1.00 87.38 219 ILE A N 1
ATOM 1806 C CA . ILE A 1 219 ? -0.095 2.867 14.604 1.00 87.38 219 ILE A CA 1
ATOM 1807 C C . ILE A 1 219 ? 1.128 2.310 15.323 1.00 87.38 219 ILE A C 1
ATOM 1809 O O . ILE A 1 219 ? 1.999 3.066 15.745 1.00 87.38 219 ILE A O 1
ATOM 1813 N N . ARG A 1 220 ? 1.210 0.986 15.453 1.00 83.44 220 ARG A N 1
ATOM 1814 C CA . ARG A 1 220 ? 2.371 0.330 16.059 1.00 83.44 220 ARG A CA 1
ATOM 1815 C C . ARG A 1 220 ? 3.304 -0.238 14.996 1.00 83.44 220 ARG A C 1
ATOM 1817 O O . ARG A 1 220 ? 2.831 -0.760 13.985 1.00 83.44 220 ARG A O 1
ATOM 1824 N N . LYS A 1 221 ? 4.622 -0.178 15.232 1.00 81.00 221 LYS A N 1
ATOM 1825 C CA . LYS A 1 221 ? 5.635 -0.709 14.298 1.00 81.00 221 LYS A CA 1
ATOM 1826 C C . LYS A 1 221 ? 5.345 -2.177 13.999 1.00 81.00 221 LYS A C 1
ATOM 1828 O O . LYS A 1 221 ? 5.224 -2.576 12.846 1.00 81.00 221 LYS A O 1
ATOM 1833 N N . GLU A 1 222 ? 5.115 -2.963 15.045 1.00 81.88 222 GLU A N 1
ATOM 1834 C CA . GLU A 1 222 ? 4.856 -4.402 14.917 1.00 81.88 222 GLU A CA 1
ATOM 1835 C C . GLU A 1 222 ? 3.678 -4.713 13.984 1.00 81.88 222 GLU A C 1
ATOM 1837 O O . GLU A 1 222 ? 3.702 -5.729 13.293 1.00 81.88 222 GLU A O 1
ATOM 1842 N N . TRP A 1 223 ? 2.664 -3.842 13.924 1.00 84.75 223 TRP A N 1
ATOM 1843 C CA . TRP A 1 223 ? 1.518 -4.034 13.036 1.00 84.75 223 TRP A CA 1
ATOM 1844 C C . TRP A 1 223 ? 1.925 -3.911 11.574 1.00 84.75 223 TRP A C 1
ATOM 1846 O O . TRP A 1 223 ? 1.597 -4.796 10.792 1.00 84.75 223 TRP A O 1
ATOM 1856 N N . CYS A 1 224 ? 2.678 -2.871 11.214 1.00 80.19 224 CYS A N 1
ATOM 1857 C CA . CYS A 1 224 ? 3.172 -2.686 9.850 1.00 80.19 224 CYS A CA 1
ATOM 1858 C C . CYS A 1 224 ? 4.017 -3.883 9.399 1.00 80.19 224 CYS A C 1
ATOM 1860 O O . CYS A 1 224 ? 3.763 -4.432 8.332 1.00 80.19 224 CYS A O 1
ATOM 1862 N N . LYS A 1 225 ? 4.947 -4.344 10.246 1.00 79.19 225 LYS A N 1
ATOM 1863 C CA . LYS A 1 225 ? 5.769 -5.529 9.964 1.00 79.19 225 LYS A CA 1
ATOM 1864 C C . LYS A 1 225 ? 4.932 -6.800 9.811 1.00 79.19 225 LYS A C 1
ATOM 1866 O O . LYS A 1 225 ? 5.106 -7.542 8.855 1.00 79.19 225 LYS A O 1
ATOM 1871 N N . ASN A 1 226 ? 3.975 -7.028 10.707 1.00 80.75 226 ASN A N 1
ATOM 1872 C CA . ASN A 1 226 ? 3.136 -8.226 10.685 1.00 80.75 226 ASN A CA 1
ATOM 1873 C C . ASN A 1 226 ? 2.231 -8.311 9.444 1.00 80.75 226 ASN A C 1
ATOM 1875 O O . ASN A 1 226 ? 1.950 -9.410 8.979 1.00 80.75 226 ASN A O 1
ATOM 1879 N N . ILE A 1 227 ? 1.775 -7.177 8.904 1.00 78.31 227 ILE A N 1
ATOM 1880 C CA . ILE A 1 227 ? 0.968 -7.148 7.669 1.00 78.31 227 ILE A CA 1
ATOM 1881 C C . ILE A 1 227 ? 1.770 -7.666 6.480 1.00 78.31 227 ILE A C 1
ATOM 1883 O O . ILE A 1 227 ? 1.221 -8.326 5.600 1.00 78.31 227 ILE A O 1
ATOM 1887 N 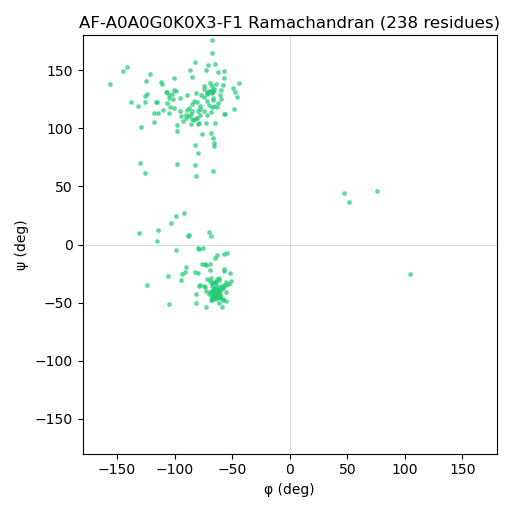N . ILE A 1 228 ? 3.055 -7.342 6.479 1.00 71.81 228 ILE A N 1
ATOM 1888 C CA . ILE A 1 228 ? 3.974 -7.695 5.423 1.00 71.81 228 ILE A CA 1
ATOM 1889 C C . ILE A 1 228 ? 4.459 -9.145 5.591 1.00 71.81 228 ILE A C 1
ATOM 1891 O O . ILE A 1 228 ? 4.323 -9.912 4.650 1.00 71.81 228 ILE A O 1
ATOM 1895 N N . GLU A 1 229 ? 4.936 -9.533 6.781 1.00 76.00 229 GLU A N 1
ATOM 1896 C CA . GLU A 1 229 ? 5.481 -10.880 7.051 1.00 76.00 229 GLU A CA 1
ATOM 1897 C C . GLU A 1 229 ? 4.415 -11.980 7.102 1.00 76.00 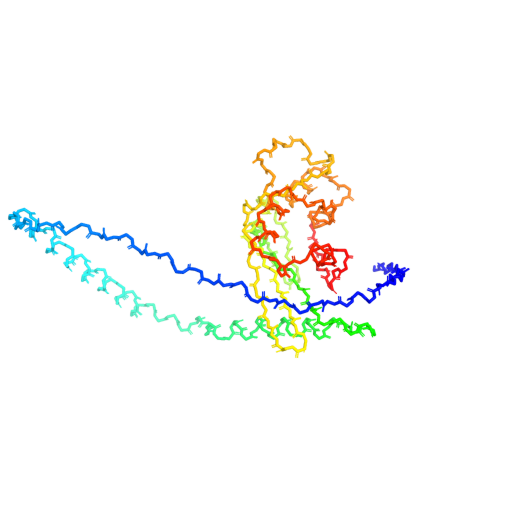229 GLU A C 1
ATOM 1899 O O . GLU A 1 229 ? 4.682 -13.153 6.845 1.00 76.00 229 GLU A O 1
ATOM 1904 N N . ASN A 1 230 ? 3.194 -11.630 7.508 1.00 79.25 230 ASN A N 1
ATOM 1905 C CA . ASN A 1 230 ? 2.089 -12.575 7.641 1.00 79.25 230 ASN A CA 1
ATOM 1906 C C . ASN A 1 230 ? 0.888 -12.083 6.833 1.00 79.25 230 ASN A C 1
ATOM 1908 O O . ASN A 1 230 ? -0.184 -11.825 7.406 1.00 79.25 230 ASN A O 1
ATOM 1912 N N . PRO A 1 231 ? 1.051 -11.949 5.503 1.00 78.56 231 PRO A N 1
ATOM 1913 C CA . PRO A 1 231 ? -0.005 -11.451 4.660 1.00 78.56 231 PRO A CA 1
ATOM 1914 C C . PRO A 1 231 ? -1.126 -12.478 4.664 1.00 78.56 231 PRO A C 1
ATOM 1916 O O . PRO A 1 231 ? -0.939 -13.680 4.478 1.00 78.56 231 PRO A O 1
ATOM 1919 N N . ILE A 1 232 ? -2.330 -11.982 4.891 1.00 74.75 232 ILE A N 1
ATOM 1920 C CA . ILE A 1 232 ? -3.509 -12.825 5.018 1.00 74.75 232 ILE A CA 1
ATOM 1921 C C . ILE A 1 232 ? -3.806 -13.563 3.697 1.00 74.75 232 ILE A C 1
ATOM 1923 O O . ILE A 1 232 ? -4.272 -14.702 3.696 1.00 74.75 232 ILE A O 1
ATOM 1927 N N . ARG A 1 233 ? -3.510 -12.913 2.569 1.00 71.88 233 ARG A N 1
ATOM 1928 C CA . ARG A 1 233 ? -3.546 -13.478 1.222 1.00 71.88 233 ARG A CA 1
ATOM 1929 C C . ARG A 1 233 ? -2.605 -12.666 0.336 1.00 71.88 233 ARG A C 1
ATOM 1931 O O . ARG A 1 233 ? -2.613 -11.442 0.408 1.00 71.88 233 ARG A O 1
ATOM 1938 N N . VAL A 1 234 ? -1.837 -13.347 -0.510 1.00 71.19 234 VAL A N 1
ATOM 1939 C CA . VAL A 1 234 ? -1.018 -12.726 -1.560 1.00 71.19 234 VAL A CA 1
ATOM 1940 C C . VAL A 1 234 ? -1.582 -13.174 -2.901 1.00 71.19 234 VAL A C 1
ATOM 1942 O O . VAL A 1 234 ? -1.546 -14.363 -3.222 1.00 71.19 234 VAL A O 1
ATOM 1945 N N . GLU A 1 235 ? -2.143 -12.248 -3.674 1.00 65.69 235 GLU A N 1
ATOM 1946 C CA . GLU A 1 235 ? -2.483 -12.511 -5.074 1.00 65.69 235 GLU A CA 1
ATOM 1947 C C . GLU A 1 235 ? -1.241 -12.244 -5.922 1.00 65.69 235 GLU A C 1
ATOM 1949 O O . GLU A 1 235 ? -0.853 -11.097 -6.141 1.00 65.69 235 GLU A O 1
ATOM 1954 N N . LYS A 1 236 ? -0.573 -13.320 -6.353 1.00 65.88 236 LYS A N 1
ATOM 1955 C CA . LYS A 1 236 ? 0.589 -13.209 -7.237 1.00 65.88 236 LYS A CA 1
ATOM 1956 C C . LYS A 1 236 ? 0.140 -12.649 -8.583 1.00 65.88 236 LYS A C 1
ATOM 1958 O O . LYS A 1 236 ? -0.648 -13.284 -9.278 1.00 65.88 236 LYS A O 1
ATOM 1963 N N . GLN A 1 237 ? 0.681 -11.494 -8.953 1.00 60.28 237 GLN A N 1
ATOM 1964 C CA . GLN A 1 237 ? 0.645 -11.020 -10.331 1.00 60.28 237 GLN A CA 1
ATOM 1965 C C . GLN A 1 237 ? 1.539 -11.953 -11.156 1.00 60.28 237 GLN A C 1
ATOM 1967 O O . GLN A 1 237 ? 2.744 -12.024 -10.914 1.00 60.28 237 GLN A O 1
ATOM 1972 N N . VAL A 1 238 ? 0.953 -12.713 -12.084 1.00 61.81 238 VAL A N 1
ATOM 1973 C CA . VAL A 1 238 ? 1.731 -13.463 -13.073 1.00 61.81 238 VAL A CA 1
ATOM 1974 C C . VAL A 1 238 ? 2.288 -12.431 -14.047 1.00 61.81 238 VAL A C 1
ATOM 1976 O O . VAL A 1 238 ? 1.543 -11.739 -14.738 1.00 61.81 238 VAL A O 1
ATOM 1979 N N . ILE A 1 239 ? 3.604 -12.248 -14.021 1.00 41.94 239 ILE A N 1
ATOM 1980 C CA . ILE A 1 239 ? 4.316 -11.396 -14.970 1.00 41.94 239 ILE A CA 1
ATOM 1981 C C . ILE A 1 239 ? 4.696 -12.311 -16.144 1.00 41.94 239 ILE A C 1
ATOM 1983 O O . ILE A 1 239 ? 5.474 -13.238 -15.912 1.00 41.94 239 ILE A O 1
ATOM 1987 N N . PRO A 1 240 ? 4.112 -12.134 -17.345 1.00 45.94 240 PRO A N 1
ATOM 1988 C CA . PRO A 1 240 ? 4.509 -12.890 -18.532 1.00 45.94 240 PRO A CA 1
ATOM 1989 C C . PRO A 1 240 ? 5.882 -12.464 -19.060 1.00 45.94 240 PRO A C 1
ATOM 1991 O O . PRO A 1 240 ? 6.246 -11.276 -18.875 1.00 45.94 240 PRO A O 1
#

Sequence (240 aa):
MLIKNLRLQSKMNKEESEPFEPAMISEFPLPEIPNENRKKPTRKRQWKYWFGTFFGIFIIAIFAYFGMIYKVDNVAPQDKLAQIAGESVMKTAQLVNPSKDEKRYVSALIMGIDTRGVEFNGEEYVATKRSGTRKMDVIMQILYDRKTNKLTFISIPRDTSLPVTEECMHQEREDQKYINRIYDMAEKNNCPFSGVDAMEKYEYTEYFTNEVLRKHPYIRKEWCKNIIENPIRVEKQVIP

Solvent-accessible surface area (backbone atoms only — not comparable to full-atom values): 15331 Å² total; per-residue (Å²): 141,85,86,82,88,80,89,78,88,78,88,76,80,88,76,83,80,76,85,83,79,82,78,83,82,78,84,76,84,79,82,84,78,81,86,75,82,82,74,82,84,57,80,80,57,58,58,58,53,55,51,50,54,54,51,50,52,52,52,52,53,49,54,52,53,49,54,66,74,55,72,68,90,73,71,74,55,70,67,57,56,53,46,52,51,50,50,53,52,50,52,49,60,63,66,46,69,80,57,91,70,83,65,55,63,48,66,49,81,47,73,42,60,50,66,47,49,58,46,74,78,85,86,51,73,43,73,39,100,72,48,51,76,63,41,40,70,42,41,35,40,37,39,34,33,67,86,74,74,41,79,43,80,44,77,49,66,45,80,41,73,52,52,79,82,54,73,70,63,62,86,56,64,88,90,64,44,23,56,33,45,49,35,50,44,24,58,73,52,66,38,101,44,51,32,68,55,60,66,54,73,60,60,82,33,67,61,47,61,64,50,49,36,64,77,36,74,87,58,52,72,69,55,63,52,43,54,55,78,57,51,74,74,82,85,79,78,79,80,126

Foldseek 3Di:
DDDDDDDDDDDDDDDDDDDDDDDDDDDDDDDDDDDDDDDDDDPVVVVVVVVVVVVVVVVVVVCVVVVVVPPVVPDDPVVVVVVVVVVVVVVVVVVLPDDVPPDQKAKDKDWDWPWPAWDDPPPDTAHDPPTDQRFTQWIWMWMAGPVVRDIDIDTDHQQDAFDQPDPLQVPDDNNRRGLRCLQVSCVVSVPVDHSLVSVQPGDGDPCCVVPVCVVPVVDDPVVSNCCSVPPSDDDDDPHD

Organism: NCBI:txid1619087

Nearest PDB structures (foldseek):
  3tfl-assembly1_A  TM=6.270E-01  e=3.610E-03  Streptococcus pneumoniae
  3tel-assembly1_A  TM=6.282E-01  e=1.172E-02  Streptococcus pneumoniae
  3okz-assembly1_A  TM=6.654E-01  e=4.304E-02  Streptococcus agalactiae
  5wob-assembly1_K  TM=4.555E-01  e=7.365E+00  Mus musculoides